Protein AF-J3NYT7-F1 (afdb_monomer)

Secondary structure (DSSP, 8-state):
---------------------B--EEEEEEE-TTT--EEEEEEE--STT------EE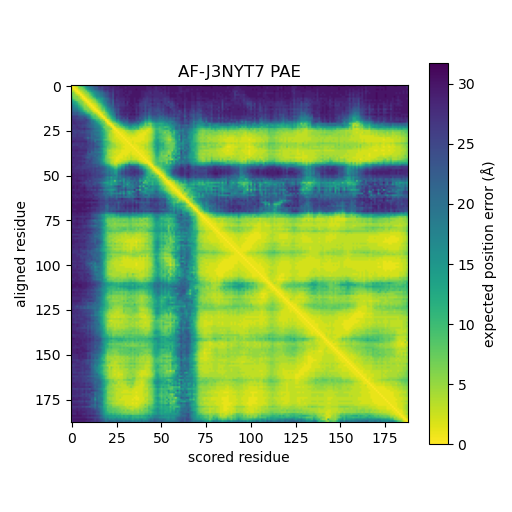E---S----B-----SSPPPPP-SS-EEEEEEEEE-SS-EEEEEEEES-SEE--TTS--EE--TT-TT-EEEEEEE--SSPPBSTT-GGG-B-PPP-S-EEEEEEE-TT---TTHHHHTTS--B-------

pLDDT: mean 72.19, std 20.46, range [24.88, 96.5]

Structure (mmCIF, N/CA/C/O backbone):
data_AF-J3NYT7-F1
#
_entry.id   AF-J3NYT7-F1
#
loop_
_atom_site.group_PDB
_atom_site.id
_atom_site.type_symbol
_atom_site.label_atom_id
_atom_site.label_alt_id
_atom_site.label_comp_id
_atom_site.label_asym_id
_atom_site.label_entity_id
_atom_site.label_seq_id
_atom_site.pdbx_PDB_ins_code
_atom_site.Cartn_x
_atom_site.Cartn_y
_atom_site.Cartn_z
_atom_site.occupancy
_atom_site.B_iso_or_equiv
_atom_site.auth_seq_id
_atom_site.auth_comp_id
_atom_site.auth_asym_id
_atom_site.auth_atom_id
_atom_site.pdbx_PDB_model_num
ATOM 1 N N . MET A 1 1 ? 23.773 -42.041 -51.633 1.00 38.91 1 MET A N 1
ATOM 2 C CA . MET A 1 1 ? 24.324 -40.731 -51.206 1.00 38.91 1 MET A CA 1
ATOM 3 C C . MET A 1 1 ? 23.335 -40.065 -50.259 1.00 38.91 1 MET A C 1
ATOM 5 O O . MET A 1 1 ? 22.160 -40.391 -50.322 1.00 38.91 1 MET A O 1
ATOM 9 N N . ASN A 1 2 ? 23.808 -39.169 -49.396 1.00 39.03 2 ASN A N 1
ATOM 10 C CA . ASN A 1 2 ? 23.013 -38.322 -48.496 1.00 39.03 2 ASN A CA 1
ATOM 11 C C . ASN A 1 2 ? 23.528 -36.882 -48.714 1.00 39.03 2 ASN A C 1
ATOM 13 O O . ASN A 1 2 ? 24.740 -36.737 -48.904 1.00 39.03 2 ASN A O 1
ATOM 17 N N . PRO A 1 3 ? 22.670 -35.847 -48.743 1.00 41.75 3 PRO A N 1
ATOM 18 C CA . PRO A 1 3 ? 22.632 -35.002 -47.549 1.00 41.75 3 PRO A CA 1
ATOM 19 C C . PRO A 1 3 ? 21.243 -34.432 -47.196 1.00 41.75 3 PRO A C 1
ATOM 21 O O . PRO A 1 3 ? 20.666 -33.642 -47.932 1.00 41.75 3 PRO A O 1
ATOM 24 N N . LYS A 1 4 ? 20.794 -34.764 -45.982 1.00 38.97 4 LYS A N 1
ATOM 25 C CA . LYS A 1 4 ? 20.289 -33.854 -44.937 1.00 38.97 4 LYS A CA 1
ATOM 26 C C . LYS A 1 4 ? 19.556 -32.580 -45.411 1.00 38.97 4 LYS A C 1
ATOM 28 O O . LYS A 1 4 ? 20.205 -31.584 -45.722 1.00 38.97 4 LYS A O 1
ATOM 33 N N . THR A 1 5 ? 18.243 -32.530 -45.185 1.00 40.41 5 THR A N 1
ATOM 34 C CA . THR A 1 5 ? 17.521 -31.260 -44.978 1.00 40.41 5 THR A CA 1
ATOM 35 C C . THR A 1 5 ? 16.829 -31.297 -43.616 1.00 40.41 5 THR A C 1
ATOM 37 O O . THR A 1 5 ? 16.166 -32.273 -43.283 1.00 40.41 5 THR A O 1
ATOM 40 N N . LEU A 1 6 ? 17.061 -30.254 -42.816 1.00 36.19 6 LEU A N 1
ATOM 41 C CA . LEU A 1 6 ? 16.732 -30.126 -41.391 1.00 36.19 6 LEU A CA 1
ATOM 42 C C . LEU A 1 6 ? 15.367 -30.697 -40.963 1.00 36.19 6 LEU A C 1
ATOM 44 O O . LEU A 1 6 ? 14.315 -30.193 -41.354 1.00 36.19 6 LEU A O 1
ATOM 48 N N . LEU A 1 7 ? 15.409 -31.618 -39.996 1.00 33.69 7 LEU A N 1
ATOM 49 C CA . LEU A 1 7 ? 14.332 -31.760 -39.021 1.00 33.69 7 LEU A CA 1
ATOM 50 C C . LEU A 1 7 ? 14.286 -30.458 -38.200 1.00 33.69 7 LEU A C 1
ATOM 52 O O . LEU A 1 7 ? 15.258 -30.131 -37.517 1.00 33.69 7 LEU A O 1
ATOM 56 N N . LYS A 1 8 ? 13.192 -29.690 -38.278 1.00 33.38 8 LYS A N 1
ATOM 57 C CA . LYS A 1 8 ? 12.995 -28.499 -37.434 1.00 33.38 8 LYS A CA 1
ATOM 58 C C . LYS A 1 8 ? 12.606 -28.917 -36.014 1.00 33.38 8 LYS A C 1
ATOM 60 O O . LYS A 1 8 ? 11.453 -28.787 -35.613 1.00 33.38 8 LYS A O 1
ATOM 65 N N . THR A 1 9 ? 13.576 -29.414 -35.252 1.00 29.47 9 THR A N 1
ATOM 66 C CA . THR A 1 9 ? 13.425 -29.594 -33.807 1.00 29.47 9 THR A CA 1
ATOM 67 C C . THR A 1 9 ? 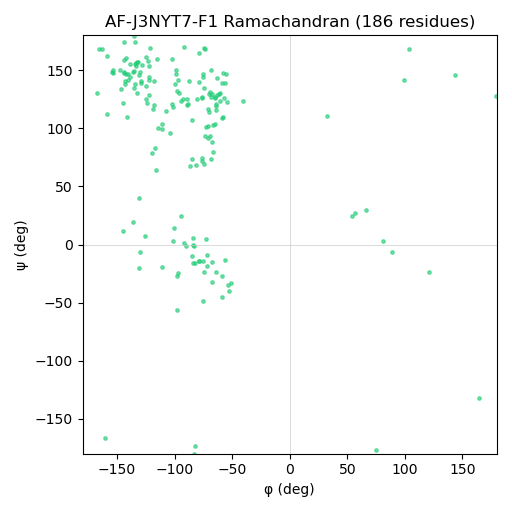13.261 -28.221 -33.162 1.00 29.47 9 THR A C 1
ATOM 69 O O . THR A 1 9 ? 14.236 -27.488 -33.004 1.00 29.47 9 THR A O 1
ATOM 72 N N . VAL A 1 10 ? 12.031 -27.865 -32.786 1.00 31.83 10 VAL A N 1
ATOM 73 C CA . VAL A 1 10 ? 11.787 -26.749 -31.865 1.00 31.83 10 VAL A CA 1
ATOM 74 C C . VAL A 1 10 ? 12.254 -27.213 -30.490 1.00 31.83 10 VAL A C 1
ATOM 76 O O . VAL A 1 10 ? 11.525 -27.875 -29.756 1.00 31.83 10 VAL A O 1
ATOM 79 N N . GLY A 1 11 ? 13.520 -26.936 -30.183 1.00 26.23 11 GLY A N 1
ATOM 80 C CA . GLY A 1 11 ? 14.096 -27.204 -28.875 1.00 26.23 11 GLY A CA 1
ATOM 81 C C . GLY A 1 11 ? 13.490 -26.258 -27.849 1.00 26.23 11 GLY A C 1
ATOM 82 O O . GLY A 1 11 ? 13.982 -25.145 -27.683 1.00 26.23 11 GLY A O 1
ATOM 83 N N . VAL A 1 12 ? 12.427 -26.695 -27.172 1.00 29.27 12 VAL A N 1
ATOM 84 C CA . VAL A 1 12 ? 11.908 -25.990 -25.998 1.00 29.27 12 VAL A CA 1
ATOM 85 C C . VAL A 1 12 ? 12.962 -26.095 -24.901 1.00 29.27 12 VAL A C 1
ATOM 87 O O . VAL A 1 12 ? 13.130 -27.141 -24.274 1.00 29.27 12 VAL A O 1
ATOM 90 N N . LEU A 1 13 ? 13.692 -25.001 -24.692 1.00 24.88 13 LEU A N 1
ATOM 91 C CA . LEU A 1 13 ? 14.538 -24.809 -23.523 1.00 24.88 13 LEU A CA 1
ATOM 92 C C . LEU A 1 13 ? 13.634 -24.684 -22.294 1.00 24.88 13 LEU A C 1
ATOM 94 O O . LEU A 1 13 ? 13.249 -23.588 -21.894 1.00 24.88 13 LEU A O 1
ATOM 98 N N . LEU A 1 14 ? 13.308 -25.830 -21.694 1.00 31.02 14 LEU A N 1
ATOM 99 C CA . LEU A 1 14 ? 12.820 -25.899 -20.322 1.00 31.02 14 LEU A CA 1
ATOM 100 C C . LEU A 1 14 ? 13.962 -25.476 -19.391 1.00 31.02 14 LEU A C 1
ATOM 102 O O . LEU A 1 14 ? 14.661 -26.306 -18.811 1.00 31.02 14 LEU A O 1
ATOM 106 N N . PHE A 1 15 ? 14.164 -24.163 -19.274 1.00 33.53 15 PHE A N 1
ATOM 107 C CA . PHE A 1 15 ? 14.915 -23.589 -18.170 1.00 33.53 15 PHE A CA 1
ATOM 108 C C . PHE A 1 15 ? 14.216 -24.008 -16.879 1.00 33.53 15 PHE A C 1
ATOM 110 O O . PHE A 1 15 ? 13.110 -23.547 -16.590 1.00 33.53 15 PHE A O 1
ATOM 117 N N . GLY A 1 16 ? 14.869 -24.894 -16.125 1.00 34.25 16 GLY A N 1
ATOM 118 C CA . GLY A 1 16 ? 14.455 -25.297 -14.787 1.00 34.25 16 GLY A CA 1
ATOM 119 C C . GLY A 1 16 ? 14.613 -24.137 -13.813 1.00 34.25 16 GLY A C 1
ATOM 120 O O . GLY A 1 16 ? 15.544 -24.122 -13.012 1.00 34.25 16 GLY A O 1
ATOM 121 N N . HIS A 1 17 ? 13.720 -23.156 -13.912 1.00 32.50 17 HIS A N 1
ATOM 122 C CA . HIS A 1 17 ? 13.571 -22.114 -12.914 1.00 32.50 17 HIS A CA 1
ATOM 123 C C . HIS A 1 17 ? 13.177 -22.779 -11.596 1.00 32.50 17 HIS A C 1
ATOM 125 O O . HIS A 1 17 ? 12.238 -23.577 -11.544 1.00 32.50 17 HIS A O 1
ATOM 131 N N . ALA A 1 18 ? 13.893 -22.447 -10.523 1.00 34.62 18 ALA A N 1
ATOM 132 C CA . ALA A 1 18 ? 13.364 -22.675 -9.191 1.00 34.62 18 ALA A CA 1
ATOM 133 C C . ALA A 1 18 ? 12.074 -21.852 -9.066 1.00 34.62 18 ALA A C 1
ATOM 135 O O . ALA A 1 18 ? 12.073 -20.667 -9.401 1.00 34.62 18 ALA A O 1
ATOM 136 N N . TRP A 1 19 ? 10.988 -22.480 -8.612 1.00 36.12 19 TRP A N 1
ATOM 137 C CA . TRP A 1 19 ? 9.681 -21.836 -8.472 1.00 36.12 19 TRP A CA 1
ATOM 138 C C . TRP A 1 19 ? 9.658 -20.889 -7.261 1.00 36.12 19 TRP A C 1
ATOM 140 O O . TRP A 1 19 ? 8.961 -21.130 -6.277 1.00 36.12 19 TRP A O 1
ATOM 150 N N . ALA A 1 20 ? 10.395 -19.779 -7.356 1.00 44.19 20 ALA A N 1
ATOM 151 C CA . ALA A 1 20 ? 9.893 -18.525 -6.813 1.00 44.19 20 ALA A CA 1
ATOM 152 C C . ALA A 1 20 ? 8.519 -18.301 -7.462 1.00 44.19 20 ALA A C 1
ATOM 154 O O . ALA A 1 20 ? 8.386 -18.391 -8.686 1.00 44.19 20 ALA A O 1
ATOM 155 N N . GLN A 1 21 ? 7.483 -18.157 -6.638 1.00 53.06 21 GLN A N 1
ATOM 156 C CA . GLN A 1 21 ? 6.094 -18.296 -7.074 1.00 53.06 21 GLN A CA 1
ATOM 157 C C . GLN A 1 21 ? 5.596 -17.005 -7.725 1.00 53.06 21 GLN A C 1
ATOM 159 O O . GLN A 1 21 ? 4.754 -16.309 -7.166 1.00 53.06 21 GLN A O 1
ATOM 164 N N . TYR A 1 22 ? 6.150 -16.683 -8.893 1.00 56.16 22 TYR A N 1
ATOM 165 C CA . TYR A 1 22 ? 5.704 -15.580 -9.731 1.00 56.16 22 TYR A CA 1
ATOM 166 C C . TYR A 1 22 ? 4.367 -15.938 -10.381 1.00 56.16 22 TYR A C 1
ATOM 168 O O . TYR A 1 22 ? 4.329 -16.692 -11.354 1.00 56.16 22 TYR A O 1
ATOM 176 N N . ILE A 1 23 ? 3.273 -15.412 -9.829 1.00 65.62 23 ILE A N 1
ATOM 177 C CA . ILE A 1 23 ? 1.962 -15.465 -10.479 1.00 65.62 23 ILE A CA 1
ATOM 178 C C . ILE A 1 23 ? 1.809 -14.250 -11.398 1.00 65.62 23 ILE A C 1
ATOM 180 O O . ILE A 1 23 ? 2.211 -13.137 -11.055 1.00 65.62 23 ILE A O 1
ATOM 184 N N . GLU A 1 24 ? 1.208 -14.454 -12.567 1.00 68.94 24 GLU A N 1
ATOM 185 C CA . GLU A 1 24 ? 0.722 -13.346 -13.384 1.00 68.94 24 GLU A CA 1
ATOM 186 C C . GLU A 1 24 ? -0.486 -12.725 -12.664 1.00 68.94 24 GLU A C 1
ATOM 188 O O . GLU A 1 24 ? -1.512 -13.378 -12.466 1.00 68.94 24 GLU A O 1
ATOM 193 N N . MET A 1 25 ? -0.343 -11.480 -12.206 1.00 76.44 25 MET A N 1
ATOM 194 C CA . MET A 1 25 ? -1.452 -10.694 -11.664 1.00 76.44 25 MET A CA 1
ATOM 195 C C . MET A 1 25 ? -1.999 -9.785 -12.758 1.00 76.44 25 MET A C 1
ATOM 197 O O . MET A 1 25 ? -1.238 -9.219 -13.538 1.00 76.44 25 MET A O 1
ATOM 201 N N . VAL A 1 26 ? -3.318 -9.625 -12.798 1.00 81.31 26 VAL A N 1
ATOM 202 C CA . VAL A 1 26 ? -4.002 -8.744 -13.744 1.00 81.31 26 VAL A CA 1
ATOM 203 C C . VAL A 1 26 ? -3.719 -7.291 -13.343 1.00 81.31 26 VAL A C 1
ATOM 205 O O . VAL A 1 26 ? -4.134 -6.896 -12.248 1.00 81.31 26 VAL A O 1
ATOM 208 N N . PRO A 1 27 ? -3.032 -6.489 -14.180 1.00 83.75 27 PRO A N 1
ATOM 209 C CA . PRO A 1 27 ? -2.849 -5.070 -13.920 1.00 83.75 27 PRO A CA 1
ATOM 210 C C . PRO A 1 27 ? -4.144 -4.305 -14.219 1.00 83.75 27 PRO A C 1
ATOM 212 O O . PRO A 1 27 ? -4.889 -4.635 -15.145 1.00 83.75 27 PRO A O 1
ATOM 215 N N . GLY A 1 28 ? -4.397 -3.247 -13.459 1.00 86.69 28 GLY A N 1
ATOM 216 C CA . GLY A 1 28 ? -5.570 -2.401 -13.620 1.00 86.69 28 GLY A CA 1
ATOM 217 C C . GLY A 1 28 ? -5.399 -1.030 -12.979 1.00 86.69 28 GLY A C 1
ATOM 218 O O . GLY A 1 28 ? -4.296 -0.610 -12.624 1.00 86.69 28 GLY A O 1
ATOM 219 N N . THR A 1 29 ? -6.517 -0.323 -12.836 1.00 87.81 29 THR A N 1
ATOM 220 C CA . THR A 1 29 ? -6.596 0.916 -12.062 1.00 87.81 29 THR A CA 1
ATOM 221 C C . THR A 1 29 ? -7.827 0.917 -11.166 1.00 87.81 29 THR A C 1
ATOM 223 O O . THR A 1 29 ? -8.821 0.239 -11.434 1.00 87.81 29 THR A O 1
ATOM 226 N N . TYR A 1 30 ? -7.761 1.695 -10.090 1.00 86.69 30 TYR A N 1
ATOM 227 C CA . TYR A 1 30 ? -8.862 1.910 -9.158 1.00 86.69 30 TYR A CA 1
ATOM 228 C C . TYR A 1 30 ? -8.897 3.375 -8.720 1.00 86.69 30 TYR A C 1
ATOM 230 O O . TYR A 1 30 ? -7.846 3.967 -8.490 1.00 86.69 30 TYR A O 1
ATOM 238 N N . THR A 1 31 ? -10.091 3.946 -8.566 1.00 91.50 31 THR A N 1
ATOM 239 C CA . THR A 1 31 ? -10.278 5.265 -7.946 1.00 91.50 31 THR A CA 1
ATOM 240 C C . THR A 1 31 ? -11.137 5.089 -6.701 1.00 91.50 31 THR A C 1
ATOM 242 O O . THR A 1 31 ? -12.306 4.706 -6.816 1.00 91.50 31 THR A O 1
ATOM 245 N N . ASP A 1 32 ? -10.591 5.394 -5.523 1.00 88.75 32 ASP A N 1
ATOM 246 C CA . ASP A 1 32 ? -11.364 5.402 -4.276 1.00 88.75 32 ASP A CA 1
ATOM 247 C C . ASP A 1 32 ? -12.440 6.499 -4.359 1.00 88.75 32 ASP A C 1
ATOM 249 O O . ASP A 1 32 ? -12.145 7.679 -4.573 1.00 88.75 32 ASP A O 1
ATOM 253 N N . GLN A 1 33 ? -13.707 6.097 -4.230 1.00 89.12 33 GLN A N 1
ATOM 254 C CA . GLN A 1 33 ? -14.859 6.960 -4.523 1.00 89.12 33 GLN A CA 1
ATOM 255 C C . GLN A 1 33 ? -15.141 8.020 -3.443 1.00 89.12 33 GLN A C 1
ATOM 257 O O . GLN A 1 33 ? -15.905 8.949 -3.694 1.00 89.12 33 GLN A O 1
ATOM 262 N N . GLU A 1 34 ? -14.548 7.903 -2.251 1.00 88.00 34 GLU A N 1
ATOM 263 C CA . GLU A 1 34 ? -14.741 8.850 -1.142 1.00 88.00 34 GLU A CA 1
ATOM 264 C C . GLU A 1 34 ? -13.607 9.885 -1.051 1.00 88.00 34 GLU A C 1
ATOM 266 O O . GLU A 1 34 ? -13.818 10.996 -0.564 1.00 88.00 34 GLU A O 1
ATOM 271 N N . THR A 1 35 ? -12.409 9.537 -1.524 1.00 89.19 35 THR A N 1
ATOM 272 C CA . THR A 1 35 ? -11.188 10.357 -1.435 1.00 89.19 35 THR A CA 1
ATOM 273 C C . THR A 1 35 ? -10.709 10.896 -2.784 1.00 89.19 35 THR A C 1
ATOM 275 O O . THR A 1 35 ? -9.953 11.868 -2.811 1.00 89.19 35 THR A O 1
ATOM 278 N N . GLY A 1 36 ? -11.133 10.300 -3.905 1.00 89.62 36 GLY A N 1
ATOM 279 C CA . GLY A 1 36 ? -10.695 10.694 -5.248 1.00 89.62 36 GLY A CA 1
ATOM 280 C C . GLY A 1 36 ? -9.210 10.421 -5.514 1.00 89.62 36 GLY A C 1
ATOM 281 O O . GLY A 1 36 ? -8.569 11.178 -6.254 1.00 89.62 36 GLY A O 1
ATOM 282 N N . ILE A 1 37 ? -8.657 9.389 -4.868 1.00 90.19 37 ILE A N 1
ATOM 283 C CA . ILE A 1 37 ? -7.288 8.908 -5.084 1.00 90.19 37 ILE A CA 1
ATOM 284 C C . ILE A 1 37 ? -7.306 7.858 -6.193 1.00 90.19 37 ILE A C 1
ATOM 286 O O . ILE A 1 37 ? -8.039 6.875 -6.097 1.00 90.19 37 ILE A O 1
ATOM 290 N N . ASP A 1 38 ? -6.490 8.075 -7.225 1.00 89.50 38 ASP A N 1
ATOM 291 C CA . ASP A 1 38 ? -6.319 7.161 -8.354 1.00 89.50 38 ASP A CA 1
ATOM 292 C C . ASP A 1 38 ? -5.087 6.263 -8.113 1.00 89.50 38 ASP A C 1
ATOM 294 O O . ASP A 1 38 ? -4.002 6.759 -7.800 1.00 89.50 38 ASP A O 1
ATOM 298 N N . PHE A 1 39 ? -5.247 4.950 -8.278 1.00 87.31 39 PHE A N 1
ATOM 299 C CA . PHE A 1 39 ? -4.226 3.919 -8.073 1.00 87.31 39 PHE A CA 1
ATOM 300 C C . PHE A 1 39 ? -4.009 3.099 -9.349 1.00 87.31 39 PHE A C 1
ATOM 302 O O . PHE A 1 39 ? -4.973 2.758 -10.039 1.00 87.31 39 PHE A O 1
ATOM 309 N N . VAL A 1 40 ? -2.763 2.687 -9.602 1.00 86.38 40 VAL A N 1
ATOM 310 C CA . VAL A 1 40 ? -2.489 1.449 -10.354 1.00 86.38 40 VAL A CA 1
ATOM 311 C C . VAL A 1 40 ? -2.679 0.277 -9.399 1.00 86.38 40 VAL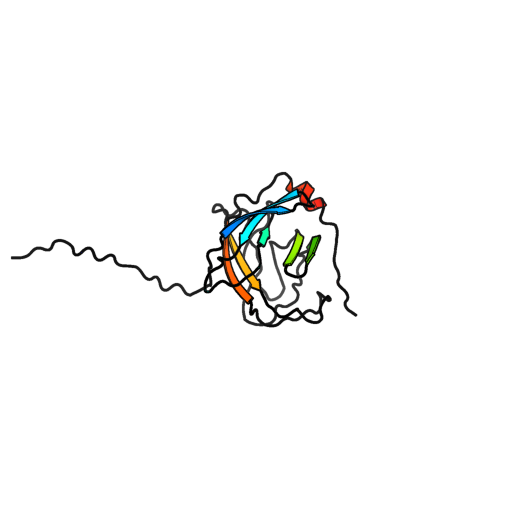 A C 1
ATOM 313 O O . VAL A 1 40 ? -2.304 0.371 -8.226 1.00 86.38 40 VAL A O 1
ATOM 316 N N . THR A 1 41 ? -3.281 -0.802 -9.889 1.00 85.75 41 THR A N 1
ATOM 317 C CA . THR A 1 41 ? -3.634 -1.969 -9.083 1.00 85.75 41 THR A CA 1
ATOM 318 C C . THR A 1 41 ? -3.222 -3.287 -9.722 1.00 85.75 41 THR A C 1
ATOM 320 O O . THR A 1 41 ? -3.082 -3.387 -10.941 1.00 85.75 41 THR A O 1
ATOM 323 N N . TRP A 1 42 ? -3.073 -4.315 -8.884 1.00 84.25 42 TRP A N 1
ATOM 324 C CA . TRP A 1 42 ? -2.841 -5.697 -9.300 1.00 84.25 42 TRP A CA 1
ATOM 325 C C . TRP A 1 42 ? -3.784 -6.635 -8.539 1.00 84.25 42 TRP A C 1
ATOM 327 O O . TRP A 1 42 ? -3.864 -6.582 -7.306 1.00 84.25 42 TRP A O 1
ATOM 337 N N . SER A 1 43 ? -4.477 -7.508 -9.272 1.00 78.56 43 SER A N 1
ATOM 338 C CA . SER A 1 43 ? -5.402 -8.523 -8.738 1.00 78.56 43 SER A CA 1
ATOM 339 C C . SER A 1 43 ? -4.962 -9.928 -9.180 1.00 78.56 43 SER A C 1
ATOM 341 O O . SER A 1 43 ? -4.506 -10.083 -10.315 1.00 78.56 43 SER A O 1
ATOM 343 N N . PRO A 1 44 ? -5.069 -10.976 -8.343 1.00 69.00 44 PRO A N 1
ATOM 344 C CA . PRO A 1 44 ? -4.694 -12.331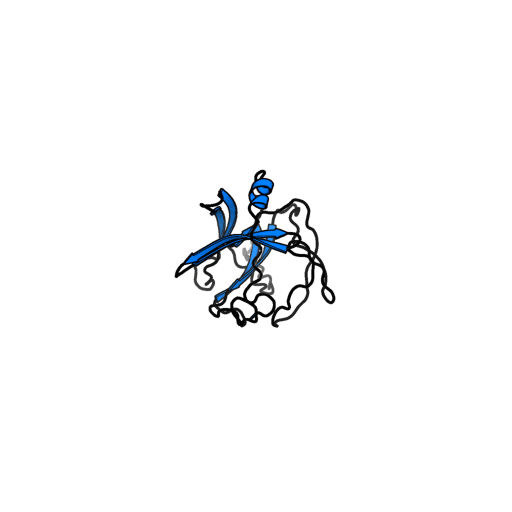 -8.746 1.00 69.00 44 PRO A CA 1
ATOM 345 C C . PRO A 1 44 ? -5.660 -12.882 -9.808 1.00 69.00 44 PRO A C 1
ATOM 347 O O . PRO A 1 44 ? -6.845 -12.542 -9.827 1.00 69.00 44 PRO A O 1
ATOM 350 N N . LEU A 1 45 ? -5.164 -13.757 -10.688 1.00 63.88 45 LEU A N 1
ATOM 351 C CA . LEU A 1 45 ? -5.998 -14.453 -11.672 1.00 63.88 45 LEU A CA 1
ATOM 352 C C . LEU A 1 45 ? -7.013 -15.375 -10.979 1.00 63.88 45 LEU A C 1
ATOM 354 O O . LEU A 1 45 ? -6.638 -16.348 -10.327 1.00 63.88 45 LEU A O 1
ATOM 358 N N . THR A 1 46 ? -8.305 -15.118 -11.190 1.00 53.41 46 THR A N 1
ATOM 359 C CA . THR A 1 46 ? -9.417 -15.925 -10.667 1.00 53.41 46 THR A CA 1
ATOM 360 C C . THR A 1 46 ? -9.602 -17.227 -11.462 1.00 53.41 46 THR A C 1
ATOM 362 O O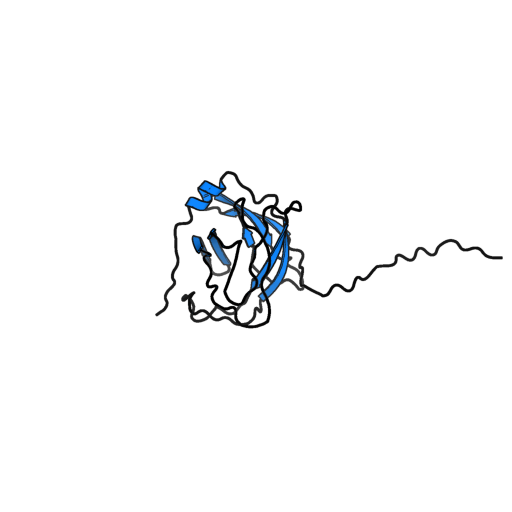 . THR A 1 46 ? -10.556 -17.401 -12.219 1.00 53.41 46 THR A O 1
ATOM 365 N N . GLY A 1 47 ? -8.666 -18.163 -11.281 1.00 45.78 47 GLY A N 1
ATOM 366 C CA . GLY A 1 47 ? -8.647 -19.487 -11.913 1.00 45.78 47 GLY A CA 1
ATOM 367 C C . GLY A 1 47 ? -8.092 -20.586 -10.997 1.00 45.78 47 GLY A C 1
ATOM 368 O O . GLY A 1 47 ? -7.626 -20.317 -9.888 1.00 45.78 47 GLY A O 1
ATOM 369 N N . GLU A 1 48 ? -8.153 -21.844 -11.448 1.00 38.66 48 GLU A N 1
ATOM 370 C CA . GLU A 1 48 ? -7.707 -23.006 -10.663 1.00 38.66 48 GLU A CA 1
ATOM 371 C C . GLU A 1 48 ? -6.222 -22.895 -10.271 1.00 38.66 48 GLU A C 1
ATOM 373 O O . GLU A 1 48 ? -5.328 -23.022 -11.105 1.00 38.66 48 GLU A O 1
ATOM 378 N N . GLY A 1 49 ? -5.973 -22.663 -8.978 1.00 42.41 49 GLY A N 1
ATOM 379 C CA . GLY A 1 49 ? -4.642 -22.491 -8.384 1.00 42.41 49 GLY A CA 1
ATOM 380 C C . GLY A 1 49 ? -4.426 -21.141 -7.689 1.00 42.41 49 GLY A C 1
ATOM 381 O O . GLY A 1 49 ? -3.605 -21.067 -6.780 1.00 42.41 49 GLY A O 1
ATOM 382 N N . GLY A 1 50 ? -5.185 -20.100 -8.053 1.00 41.88 50 GLY A N 1
ATOM 383 C CA . GLY A 1 50 ? -5.014 -18.725 -7.563 1.00 41.88 50 GLY A CA 1
ATOM 384 C C . GLY A 1 50 ? -6.202 -18.201 -6.754 1.00 41.88 50 GLY A C 1
ATOM 385 O O . GLY A 1 50 ? -6.863 -17.256 -7.173 1.00 41.88 50 GLY A O 1
ATOM 386 N N . VAL A 1 51 ? -6.498 -18.796 -5.593 1.00 46.31 51 VAL A N 1
ATOM 387 C CA . VAL A 1 51 ? -7.505 -18.220 -4.680 1.00 46.31 51 VAL A CA 1
ATOM 388 C C . VAL A 1 51 ? -6.888 -17.027 -3.946 1.00 46.31 51 VAL A C 1
ATOM 390 O O . VAL A 1 51 ? -5.815 -17.148 -3.361 1.00 46.31 51 VAL A O 1
ATOM 393 N N . GLY A 1 52 ? -7.557 -15.876 -4.000 1.00 49.66 52 GLY A N 1
ATOM 394 C CA . GLY A 1 52 ? -7.186 -14.661 -3.277 1.00 49.66 52 GLY A CA 1
ATOM 395 C C . GLY A 1 52 ? -8.173 -13.537 -3.590 1.00 49.66 52 GLY A C 1
ATOM 396 O O . GLY A 1 52 ? -8.433 -13.258 -4.756 1.00 49.66 52 GLY A O 1
ATOM 397 N N . GLY A 1 53 ? -8.743 -12.907 -2.562 1.00 54.75 53 GLY A N 1
ATOM 398 C CA . GLY A 1 53 ? -9.793 -11.885 -2.708 1.00 54.75 53 GLY A CA 1
ATOM 399 C C . GLY A 1 53 ? -9.279 -10.445 -2.789 1.00 54.75 53 GLY A C 1
ATOM 400 O O . GLY A 1 53 ? -10.075 -9.512 -2.835 1.00 54.75 53 GLY A O 1
ATOM 401 N N . TYR A 1 54 ? -7.961 -10.248 -2.756 1.00 52.72 54 TYR A N 1
ATOM 402 C CA . TYR A 1 54 ? -7.343 -8.940 -2.560 1.00 52.72 54 TYR A CA 1
ATOM 403 C C . TYR A 1 54 ? -6.875 -8.272 -3.859 1.00 52.72 54 TYR A C 1
ATOM 405 O O . TYR A 1 54 ? -6.400 -8.925 -4.785 1.00 52.72 54 TYR A O 1
ATOM 413 N N . THR A 1 55 ? -6.959 -6.942 -3.889 1.00 52.09 55 THR A N 1
ATOM 414 C CA . THR A 1 55 ? -6.359 -6.083 -4.916 1.00 52.09 55 THR A CA 1
ATOM 415 C C . THR A 1 55 ? -5.452 -5.084 -4.213 1.00 52.09 55 THR A C 1
ATOM 417 O O . THR A 1 55 ? -5.916 -4.343 -3.347 1.00 52.09 55 THR A O 1
ATOM 420 N N . PHE A 1 56 ? -4.165 -5.072 -4.562 1.00 54.97 56 PHE A N 1
ATOM 421 C CA . PHE A 1 56 ? -3.200 -4.124 -4.001 1.00 54.97 56 PHE A CA 1
ATOM 422 C C . PHE A 1 56 ? -2.975 -2.962 -4.966 1.00 54.97 56 PHE A C 1
ATOM 424 O O . PHE A 1 56 ? -3.060 -3.145 -6.179 1.00 54.97 56 PHE A O 1
ATOM 431 N N . GLY A 1 57 ? -2.659 -1.785 -4.433 1.00 39.78 57 GLY A N 1
ATOM 432 C CA . GLY A 1 57 ? -2.291 -0.600 -5.201 1.00 39.78 57 GLY A CA 1
ATOM 433 C C . GLY A 1 57 ? -1.417 0.328 -4.364 1.00 39.78 57 GLY A C 1
ATOM 434 O O . GLY A 1 57 ? -1.546 0.367 -3.140 1.00 39.78 57 GLY A O 1
ATOM 435 N N . ILE A 1 58 ? -0.506 1.056 -5.011 1.00 43.09 58 ILE A N 1
ATOM 436 C CA . ILE A 1 58 ? 0.452 1.946 -4.338 1.00 43.09 58 ILE A CA 1
ATOM 437 C C . ILE A 1 58 ? 0.591 3.255 -5.125 1.00 43.09 58 ILE A C 1
ATOM 439 O O . ILE A 1 58 ? 0.587 3.242 -6.352 1.00 43.09 58 ILE A O 1
ATOM 443 N N . ALA A 1 59 ? 0.765 4.373 -4.418 1.00 33.53 59 ALA A N 1
ATOM 444 C CA . ALA A 1 59 ? 1.191 5.661 -4.967 1.00 33.53 59 ALA A CA 1
ATOM 445 C C . ALA A 1 59 ? 2.434 6.138 -4.195 1.00 33.53 59 ALA A C 1
ATOM 447 O O . ALA A 1 59 ? 2.481 5.993 -2.971 1.00 33.53 59 ALA A O 1
ATOM 448 N N . LEU A 1 60 ? 3.454 6.645 -4.897 1.00 33.88 60 LEU A N 1
ATOM 449 C CA . LEU A 1 60 ? 4.833 6.677 -4.387 1.00 33.88 60 LEU A CA 1
ATOM 450 C C . LEU A 1 60 ? 5.567 8.016 -4.618 1.00 33.88 60 LEU A C 1
ATOM 452 O O . LEU A 1 60 ? 5.294 8.693 -5.612 1.00 33.88 60 LEU A O 1
ATOM 456 N N . PRO A 1 61 ? 6.509 8.396 -3.725 1.00 36.78 61 PRO A N 1
ATOM 457 C CA . PRO A 1 61 ? 7.411 9.534 -3.908 1.00 36.78 61 PRO A CA 1
ATOM 458 C C . PRO A 1 61 ? 8.652 9.181 -4.762 1.00 36.78 61 PRO A C 1
ATOM 460 O O . PRO A 1 61 ? 8.818 8.057 -5.240 1.00 36.78 61 PRO A O 1
ATOM 463 N N . GLU A 1 62 ? 9.521 10.170 -4.971 1.00 36.59 62 GLU A N 1
ATOM 464 C CA . GLU A 1 62 ? 10.569 10.196 -6.007 1.00 36.59 62 GLU A CA 1
ATOM 465 C C . GLU A 1 62 ? 11.894 9.489 -5.609 1.00 36.59 62 GLU A C 1
ATOM 467 O O . GLU A 1 62 ? 12.766 9.304 -6.455 1.00 36.59 62 GLU A O 1
ATOM 472 N N . ASP A 1 63 ? 12.073 9.098 -4.337 1.00 44.72 63 ASP A N 1
ATOM 473 C CA . ASP A 1 63 ? 13.391 9.136 -3.674 1.00 44.72 63 ASP A CA 1
ATOM 474 C C . ASP A 1 63 ? 13.831 7.915 -2.807 1.00 44.72 63 ASP A C 1
ATOM 476 O O . ASP A 1 63 ? 14.761 8.048 -2.012 1.00 44.72 63 ASP A O 1
ATOM 480 N N . ALA A 1 64 ? 13.257 6.708 -2.954 1.00 37.09 64 ALA A N 1
ATOM 481 C CA . ALA A 1 64 ? 13.463 5.584 -2.002 1.00 37.09 64 ALA A CA 1
ATOM 482 C C . ALA A 1 64 ? 14.207 4.327 -2.559 1.00 37.09 64 ALA A C 1
ATOM 484 O O . ALA A 1 64 ? 13.579 3.510 -3.218 1.00 37.09 64 ALA A O 1
ATOM 485 N N . LEU A 1 65 ? 15.524 4.139 -2.306 1.00 40.22 65 LEU A N 1
ATOM 486 C CA . LEU A 1 65 ? 16.428 3.123 -2.942 1.00 40.22 65 LEU A CA 1
ATOM 487 C C . LEU A 1 65 ? 17.445 2.529 -1.889 1.00 40.22 65 LEU A C 1
ATOM 489 O O . LEU A 1 65 ? 17.871 3.341 -1.074 1.00 40.22 65 LEU A O 1
ATOM 493 N N . LYS A 1 66 ? 17.999 1.280 -1.782 1.00 38.00 66 LYS A N 1
ATOM 494 C CA . LYS A 1 66 ? 18.136 -0.011 -2.559 1.00 38.00 66 LYS A CA 1
ATOM 495 C C . LYS A 1 66 ? 18.333 -1.239 -1.598 1.00 38.00 66 LYS A C 1
ATOM 497 O O . LYS A 1 66 ? 19.076 -1.019 -0.654 1.00 38.00 66 LYS A O 1
ATOM 502 N N . THR A 1 67 ? 17.848 -2.478 -1.903 1.00 44.50 67 THR A N 1
ATOM 503 C CA . THR A 1 67 ? 18.190 -3.880 -1.386 1.00 44.50 67 THR A CA 1
ATOM 504 C C . THR A 1 67 ? 17.281 -4.659 -0.376 1.00 44.50 67 THR A C 1
ATOM 506 O O . THR A 1 67 ? 16.319 -4.114 0.134 1.00 44.50 67 THR A O 1
ATOM 509 N N . ASP A 1 68 ? 17.505 -5.966 -0.133 1.00 44.91 68 ASP A N 1
ATOM 510 C CA . ASP A 1 68 ? 16.516 -6.904 0.469 1.00 44.91 68 ASP A CA 1
ATOM 511 C C . ASP A 1 68 ? 16.977 -7.660 1.739 1.00 44.91 68 ASP A C 1
ATOM 513 O O . ASP A 1 68 ? 18.172 -7.798 1.997 1.00 44.91 68 ASP A O 1
ATOM 517 N N . SER A 1 69 ? 16.011 -8.189 2.509 1.00 36.81 69 SER A N 1
ATOM 518 C CA . SER A 1 69 ? 16.204 -8.879 3.805 1.00 36.81 69 SER A CA 1
ATOM 519 C C . SER A 1 69 ? 16.371 -10.415 3.703 1.00 36.81 69 SER A C 1
ATOM 521 O O . SER A 1 69 ? 16.140 -11.020 2.658 1.00 36.81 69 SER A O 1
ATOM 523 N N . LYS A 1 70 ? 16.761 -11.054 4.819 1.00 41.19 70 LYS A N 1
ATOM 524 C CA . LYS A 1 70 ? 16.996 -12.502 5.002 1.00 41.19 70 LYS A CA 1
ATOM 525 C C . LYS A 1 70 ? 16.295 -13.023 6.264 1.00 41.19 70 LYS A C 1
ATOM 527 O O . LYS A 1 70 ? 16.207 -12.295 7.240 1.00 41.19 70 LYS A O 1
ATOM 532 N N . ASP A 1 71 ? 15.972 -14.303 6.430 1.00 43.88 71 ASP A N 1
ATOM 533 C CA . ASP A 1 71 ? 15.473 -15.331 5.503 1.00 43.88 71 ASP A CA 1
ATOM 534 C C . ASP A 1 71 ? 14.990 -16.508 6.387 1.00 43.88 71 ASP A C 1
ATOM 536 O O . ASP A 1 71 ? 15.716 -16.924 7.298 1.00 43.88 71 ASP A O 1
ATOM 540 N N . GLY A 1 72 ? 13.781 -17.037 6.180 1.00 49.66 72 GLY A N 1
ATOM 541 C CA . GLY A 1 72 ? 13.276 -18.194 6.940 1.00 49.66 72 GLY A CA 1
ATOM 542 C C . GLY A 1 72 ? 11.781 -18.184 7.280 1.00 49.66 72 GLY A C 1
ATOM 543 O O . GLY A 1 72 ? 11.176 -17.154 7.557 1.00 49.66 72 GLY A O 1
ATOM 544 N N . TYR A 1 73 ? 11.181 -19.378 7.295 1.00 62.62 73 TYR A N 1
ATOM 545 C CA . TYR A 1 73 ? 9.738 -19.584 7.477 1.00 62.62 73 TYR A CA 1
ATOM 546 C C . TYR A 1 73 ? 9.329 -19.623 8.961 1.00 62.62 73 TYR A C 1
ATOM 548 O O . TYR A 1 73 ? 9.026 -20.682 9.511 1.00 62.62 73 TYR A O 1
ATOM 556 N N . TYR A 1 74 ? 9.330 -18.461 9.614 1.00 67.56 74 TYR A N 1
ATOM 557 C CA . TYR A 1 74 ? 8.863 -18.268 10.992 1.00 67.56 74 TYR A CA 1
ATOM 558 C C . TYR A 1 74 ? 7.958 -17.026 11.112 1.00 67.56 74 TYR A C 1
ATOM 560 O O . TYR A 1 74 ? 7.744 -16.309 10.138 1.00 67.56 74 TYR A O 1
ATOM 568 N N . MET A 1 75 ? 7.373 -16.798 12.295 1.00 70.25 75 MET A N 1
ATOM 569 C CA . MET A 1 75 ? 6.537 -15.618 12.567 1.00 70.25 75 MET A CA 1
ATOM 570 C C . MET A 1 75 ? 7.361 -14.330 12.377 1.00 70.25 75 MET A C 1
ATOM 572 O O . MET A 1 75 ? 8.367 -14.186 13.075 1.00 70.25 75 MET A O 1
ATOM 576 N N . PRO A 1 76 ? 6.949 -13.385 11.512 1.00 73.25 76 PRO A N 1
ATOM 577 C CA . PRO A 1 76 ? 7.613 -12.092 11.395 1.00 73.25 76 PRO A CA 1
ATOM 578 C C . PRO A 1 76 ? 7.676 -11.356 12.739 1.00 73.25 76 PRO A C 1
ATOM 580 O O . PRO A 1 76 ? 6.707 -11.348 13.501 1.00 73.25 76 PRO A O 1
ATOM 583 N N . ALA A 1 77 ? 8.816 -10.729 13.023 1.00 72.56 77 ALA A N 1
ATOM 584 C CA . ALA A 1 77 ? 8.960 -9.833 14.163 1.00 72.56 77 ALA A CA 1
ATOM 585 C C . ALA A 1 77 ? 8.235 -8.495 13.914 1.00 72.56 77 ALA A C 1
ATOM 587 O O . ALA A 1 77 ? 7.848 -8.174 12.789 1.00 72.56 77 ALA A O 1
ATOM 588 N N . LEU A 1 78 ? 8.086 -7.683 14.966 1.00 75.25 78 LEU A N 1
ATOM 589 C CA . LEU A 1 78 ? 7.785 -6.264 14.782 1.00 75.25 78 LEU A CA 1
ATOM 590 C C . LEU A 1 78 ? 9.006 -5.580 14.168 1.00 75.25 78 LEU A C 1
ATOM 592 O O . LEU A 1 78 ? 10.088 -5.657 14.742 1.00 75.25 78 LEU A O 1
ATOM 596 N N . TYR A 1 79 ? 8.802 -4.876 13.059 1.00 78.19 79 TYR A N 1
ATOM 597 C CA . TYR A 1 79 ? 9.827 -4.036 12.453 1.00 78.19 79 TYR A CA 1
ATOM 598 C C . TYR A 1 79 ? 10.192 -2.867 13.381 1.00 78.19 79 TYR A C 1
ATOM 600 O O . TYR A 1 79 ? 9.313 -2.124 13.823 1.00 78.19 79 TYR A O 1
ATOM 608 N N . SER A 1 80 ? 11.483 -2.702 13.670 1.00 79.94 80 SER A N 1
ATOM 609 C CA . SER A 1 80 ? 12.017 -1.703 14.610 1.00 79.94 80 SER A CA 1
ATOM 610 C C . SER A 1 80 ? 12.622 -0.450 13.958 1.00 79.94 80 SER A C 1
ATOM 612 O O . SER A 1 80 ? 13.122 0.428 14.663 1.00 79.94 80 SER A O 1
ATOM 614 N N . GLY A 1 81 ? 12.556 -0.329 12.627 1.00 81.56 81 GLY A N 1
ATOM 615 C CA . GLY A 1 81 ? 12.949 0.886 11.905 1.00 81.56 81 GLY A CA 1
ATOM 616 C C . GLY A 1 81 ? 11.867 1.981 11.874 1.00 81.56 81 GLY A C 1
ATOM 617 O O . GLY A 1 81 ? 10.808 1.875 12.485 1.00 81.56 81 GLY A O 1
ATOM 618 N N . ASN A 1 82 ? 12.125 3.054 11.120 1.00 87.00 82 ASN A N 1
ATOM 619 C CA . ASN A 1 82 ? 11.375 4.323 11.216 1.00 87.00 82 ASN A CA 1
ATOM 620 C C . ASN A 1 82 ? 10.051 4.402 10.416 1.00 87.00 82 ASN A C 1
ATOM 622 O O . ASN A 1 82 ? 9.441 5.471 10.343 1.00 87.00 82 ASN A O 1
ATOM 626 N N . SER A 1 83 ? 9.607 3.312 9.785 1.00 87.56 83 SER A N 1
ATOM 627 C CA . SER A 1 83 ? 8.458 3.315 8.870 1.00 87.56 83 SER A CA 1
ATOM 628 C C . SER A 1 83 ? 7.150 3.697 9.574 1.00 87.56 83 SER A C 1
ATOM 630 O O . SER A 1 83 ? 6.777 3.109 10.587 1.00 87.56 83 SER A O 1
ATOM 632 N N . THR A 1 84 ? 6.417 4.665 9.020 1.00 90.69 84 THR A N 1
ATOM 633 C CA . THR A 1 84 ? 5.182 5.204 9.612 1.00 90.69 84 THR A CA 1
ATOM 634 C C . THR A 1 84 ? 3.978 4.973 8.701 1.00 90.69 84 THR A C 1
ATOM 636 O O . THR A 1 84 ? 3.923 5.480 7.579 1.00 90.69 84 THR A O 1
ATOM 639 N N . VAL A 1 85 ? 2.976 4.247 9.206 1.00 89.94 85 VAL A N 1
ATOM 640 C CA . VAL A 1 85 ? 1.687 4.012 8.534 1.00 89.94 85 VAL A CA 1
ATOM 641 C C . VAL A 1 85 ? 0.611 4.915 9.133 1.00 89.94 85 VAL A C 1
ATOM 643 O O . VAL A 1 85 ? 0.283 4.800 10.315 1.00 89.94 85 VAL A O 1
ATOM 646 N N . THR A 1 86 ? 0.003 5.759 8.299 1.00 93.62 86 THR A N 1
ATOM 647 C CA . THR A 1 86 ? -1.102 6.647 8.696 1.00 93.62 86 THR A CA 1
ATOM 648 C C . THR A 1 86 ? -2.302 6.419 7.782 1.00 93.62 86 THR A C 1
ATOM 650 O O . THR A 1 86 ? -2.188 6.523 6.559 1.00 93.62 86 THR A O 1
ATOM 653 N N . GLN A 1 87 ? -3.473 6.116 8.349 1.00 93.12 87 GLN A N 1
ATOM 654 C CA . GLN A 1 87 ? -4.674 5.856 7.553 1.00 93.12 87 GLN A CA 1
ATOM 655 C C . GLN A 1 87 ? -5.273 7.153 6.988 1.00 93.12 87 GLN A C 1
ATOM 657 O O . GLN A 1 87 ? -5.296 8.203 7.639 1.00 93.12 87 GLN A O 1
ATOM 662 N N . ILE A 1 88 ? -5.808 7.040 5.774 1.00 93.44 88 ILE A N 1
ATOM 663 C CA . ILE A 1 88 ? -6.683 8.021 5.126 1.00 93.44 88 ILE A CA 1
ATOM 664 C C . ILE A 1 88 ? -8.131 7.564 5.335 1.00 93.44 88 ILE A C 1
ATOM 666 O O . ILE A 1 88 ? -8.941 8.268 5.947 1.00 93.44 88 ILE A O 1
ATOM 670 N N . ARG A 1 89 ? -8.437 6.337 4.902 1.00 92.56 89 ARG A N 1
ATOM 671 C CA . ARG A 1 89 ? -9.767 5.724 4.931 1.00 92.56 89 ARG A CA 1
ATOM 672 C C . ARG A 1 89 ? -9.656 4.229 5.221 1.00 92.56 89 ARG A C 1
ATOM 674 O O . ARG A 1 89 ? -8.693 3.582 4.824 1.00 92.56 89 ARG A O 1
ATOM 681 N N . SER A 1 90 ? -10.658 3.690 5.898 1.00 92.19 90 SER A N 1
ATOM 682 C CA . SER A 1 90 ? -10.869 2.255 6.044 1.00 92.19 90 SER A CA 1
ATOM 683 C C . SER A 1 90 ? -12.369 1.968 6.020 1.00 92.19 90 SER A C 1
ATOM 685 O O . SER A 1 90 ? -13.159 2.748 6.555 1.00 92.19 90 SER A O 1
ATOM 687 N N . ALA A 1 91 ? -12.755 0.875 5.368 1.00 90.31 91 ALA A N 1
ATOM 688 C CA . ALA A 1 91 ? -14.134 0.417 5.248 1.00 90.31 91 ALA A CA 1
ATOM 689 C C . ALA A 1 91 ? -14.178 -1.112 5.364 1.00 90.31 91 ALA A C 1
ATOM 691 O O . ALA A 1 91 ? -13.244 -1.797 4.954 1.00 90.31 91 ALA A O 1
ATOM 692 N N . VAL A 1 92 ? -15.249 -1.658 5.942 1.00 88.31 92 VAL A N 1
ATOM 693 C CA . VAL A 1 92 ? -15.439 -3.107 6.117 1.00 88.31 92 VAL A CA 1
ATOM 694 C C . VAL A 1 92 ? -16.917 -3.430 5.906 1.00 88.31 92 VAL A C 1
ATOM 696 O O . VAL A 1 92 ? -17.785 -2.695 6.375 1.00 88.31 92 VAL A O 1
ATOM 699 N N . ASN A 1 93 ? -17.197 -4.526 5.209 1.00 87.56 93 ASN A N 1
ATOM 700 C CA . ASN A 1 93 ? -18.515 -5.144 5.095 1.00 87.56 93 ASN A CA 1
ATOM 701 C C . ASN A 1 93 ? -18.398 -6.671 5.263 1.00 87.56 93 ASN A C 1
ATOM 703 O O . ASN A 1 93 ? -17.298 -7.198 5.415 1.00 87.56 93 ASN A O 1
ATOM 707 N N . ASP A 1 94 ? -19.524 -7.380 5.190 1.00 84.31 94 ASP A N 1
ATOM 708 C CA . ASP A 1 94 ? -19.645 -8.832 5.408 1.00 84.31 94 ASP A CA 1
ATOM 709 C C . ASP A 1 94 ? -18.746 -9.718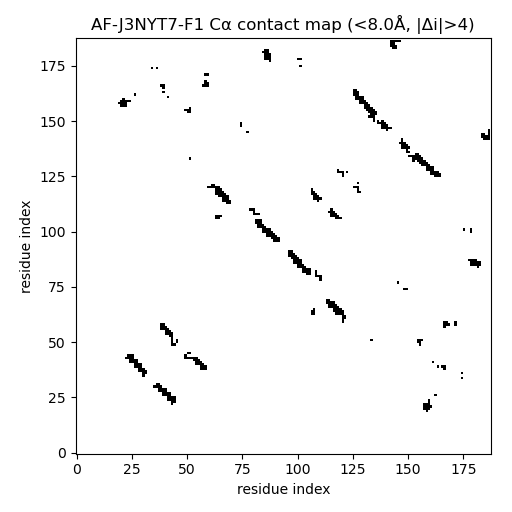 4.514 1.00 84.31 94 ASP A C 1
ATOM 711 O O . ASP A 1 94 ? -18.623 -10.916 4.761 1.00 84.31 94 ASP A O 1
ATOM 715 N N . THR A 1 95 ? -18.149 -9.159 3.455 1.00 84.38 95 THR A N 1
ATOM 716 C CA . THR A 1 95 ? -17.384 -9.897 2.432 1.00 84.38 95 THR A CA 1
ATOM 717 C C . THR A 1 95 ? -16.011 -9.309 2.108 1.00 84.38 95 THR A C 1
ATOM 719 O O . THR A 1 95 ? -15.180 -10.009 1.540 1.00 84.38 95 THR A O 1
ATOM 722 N N . ASN A 1 96 ? -15.770 -8.034 2.420 1.00 82.56 96 ASN A N 1
ATOM 723 C CA . ASN A 1 96 ? -14.595 -7.286 1.977 1.00 82.56 96 ASN A CA 1
ATOM 724 C C . ASN A 1 96 ? -14.165 -6.260 3.033 1.00 82.56 96 ASN A C 1
ATOM 726 O O . ASN A 1 96 ? -15.002 -5.674 3.724 1.00 82.56 96 ASN A O 1
ATOM 730 N N . TYR A 1 97 ? -12.866 -5.971 3.079 1.00 86.00 97 TYR A N 1
ATOM 731 C CA . TYR A 1 97 ? -12.321 -4.784 3.731 1.00 86.00 97 TYR A CA 1
ATOM 732 C C . TYR A 1 97 ? -11.517 -3.959 2.726 1.00 86.00 97 TYR A C 1
ATOM 734 O O . TYR A 1 97 ? -10.963 -4.483 1.763 1.00 86.00 97 TYR A O 1
ATOM 742 N N . GLU A 1 98 ? -11.428 -2.663 2.986 1.00 89.06 98 GLU A N 1
ATOM 743 C CA . GLU A 1 98 ? -10.659 -1.708 2.205 1.00 89.06 98 GLU A CA 1
ATOM 744 C C . GLU A 1 98 ? -9.861 -0.816 3.160 1.00 89.06 98 GLU A C 1
ATOM 746 O O . GLU A 1 98 ? -10.360 -0.405 4.212 1.00 89.06 98 GLU A O 1
ATOM 751 N N . LEU A 1 99 ? -8.606 -0.532 2.811 1.00 89.12 99 LEU A N 1
ATOM 752 C CA . LEU A 1 99 ? -7.701 0.283 3.613 1.00 89.12 99 LEU A CA 1
ATOM 753 C C . LEU A 1 99 ? -6.863 1.169 2.695 1.00 89.12 99 LEU A C 1
ATOM 755 O O . LEU A 1 99 ? -5.950 0.693 2.025 1.00 89.12 99 LEU A O 1
ATOM 759 N N . VAL A 1 100 ? -7.134 2.470 2.731 1.00 93.25 100 VAL A N 1
ATOM 760 C CA . VAL A 1 100 ? -6.327 3.490 2.065 1.00 93.25 100 VAL A CA 1
ATOM 761 C C . VAL A 1 100 ? -5.450 4.164 3.112 1.00 93.25 100 VAL A C 1
ATOM 763 O O . VAL A 1 100 ? -5.937 4.777 4.068 1.00 93.25 100 VAL A O 1
ATOM 766 N N . PHE A 1 101 ? -4.137 4.045 2.945 1.00 93.81 101 PHE A N 1
ATOM 767 C CA . PHE A 1 101 ? -3.139 4.527 3.892 1.00 93.81 101 PHE A CA 1
ATOM 768 C C . PHE A 1 101 ? -1.966 5.184 3.168 1.00 93.81 101 PHE A C 1
ATOM 770 O O . PHE A 1 101 ? -1.668 4.878 2.016 1.00 93.81 101 PHE A O 1
ATOM 777 N N . ARG A 1 102 ? -1.275 6.076 3.876 1.00 94.50 102 ARG A N 1
ATOM 778 C CA . ARG A 1 102 ? 0.043 6.567 3.486 1.00 94.50 102 ARG A CA 1
ATOM 779 C C . ARG A 1 102 ? 1.092 5.790 4.265 1.00 94.50 102 ARG A C 1
ATOM 781 O O . ARG A 1 102 ? 0.990 5.674 5.486 1.00 94.50 102 ARG A O 1
ATOM 788 N N . CYS A 1 103 ? 2.105 5.313 3.555 1.00 92.56 103 CYS A N 1
ATOM 789 C CA . CYS A 1 103 ? 3.299 4.723 4.139 1.00 92.56 103 CYS A CA 1
ATOM 790 C C . CYS A 1 103 ? 4.461 5.707 3.959 1.00 92.56 103 CYS A C 1
ATOM 792 O O . CYS A 1 103 ? 4.831 6.036 2.833 1.00 92.56 103 CYS A O 1
ATOM 794 N N . GLN A 1 104 ? 4.996 6.229 5.059 1.00 92.81 104 GLN A N 1
ATOM 795 C CA . GLN A 1 104 ? 6.199 7.058 5.079 1.00 92.81 104 GLN A CA 1
ATOM 796 C C . GLN A 1 104 ? 7.389 6.204 5.491 1.00 92.81 104 GLN A C 1
ATOM 798 O O . GLN A 1 104 ? 7.263 5.383 6.396 1.00 92.81 104 GLN A O 1
ATOM 803 N N . ASP A 1 105 ? 8.525 6.388 4.818 1.00 90.25 105 ASP A N 1
ATOM 804 C CA . ASP A 1 105 ? 9.781 5.703 5.152 1.00 90.25 105 ASP A CA 1
ATOM 805 C C . ASP A 1 105 ? 9.645 4.163 5.155 1.00 90.25 105 ASP A C 1
ATOM 807 O O . ASP A 1 105 ? 10.346 3.461 5.875 1.00 90.25 105 ASP A O 1
ATOM 811 N N . CYS A 1 106 ? 8.698 3.637 4.364 1.00 89.62 106 CYS A N 1
ATOM 812 C CA . CYS A 1 106 ? 8.394 2.204 4.236 1.00 89.62 106 CYS A CA 1
ATOM 813 C C . CYS A 1 106 ? 9.062 1.542 3.031 1.00 89.62 106 CYS A C 1
ATOM 815 O O . CYS A 1 106 ? 9.227 0.328 3.011 1.00 89.62 106 CYS A O 1
ATOM 817 N N . LEU A 1 107 ? 9.389 2.323 1.995 1.00 89.25 107 LEU A N 1
ATOM 818 C CA . LEU A 1 107 ? 10.067 1.785 0.819 1.00 89.25 107 LEU A CA 1
ATOM 819 C C . LEU A 1 107 ? 11.562 1.591 1.037 1.00 89.25 107 LEU A C 1
ATOM 821 O O . LEU A 1 107 ? 12.144 0.888 0.230 1.00 89.25 107 LEU A O 1
ATOM 825 N N . TRP A 1 108 ? 12.157 2.163 2.090 1.00 84.69 108 TRP A N 1
ATOM 826 C CA . TRP A 1 108 ? 13.513 1.855 2.551 1.00 84.69 108 TRP A CA 1
ATOM 827 C C . TRP A 1 108 ? 13.461 1.275 3.971 1.00 84.69 108 TRP A C 1
ATOM 829 O O . TRP A 1 108 ? 12.700 1.760 4.808 1.00 84.69 108 TRP A O 1
ATOM 839 N N . TRP A 1 109 ? 14.297 0.279 4.255 1.00 81.94 109 TRP A N 1
ATOM 840 C CA . TRP A 1 109 ? 14.419 -0.382 5.547 1.00 81.94 109 TRP A CA 1
ATOM 841 C C . TRP A 1 109 ? 15.874 -0.599 5.964 1.00 81.94 109 TRP A C 1
ATOM 843 O O . TRP A 1 109 ? 16.766 -0.810 5.147 1.00 81.94 109 TRP A O 1
ATOM 853 N N . SER A 1 110 ? 16.120 -0.568 7.272 1.00 82.31 110 SER A N 1
ATOM 854 C CA . SER A 1 110 ? 17.414 -0.900 7.872 1.00 82.31 110 SER A CA 1
ATOM 855 C C . SER A 1 110 ? 17.180 -1.274 9.330 1.00 82.31 110 SER A C 1
ATOM 857 O O . SER A 1 110 ? 16.810 -0.414 10.126 1.00 82.31 110 SER A O 1
ATOM 859 N N . GLU A 1 111 ? 17.397 -2.540 9.676 1.00 72.69 111 GLU A N 1
ATOM 860 C CA . GLU A 1 111 ? 17.079 -3.107 10.990 1.00 72.69 111 GLU A CA 1
ATOM 861 C C . GLU A 1 111 ? 18.268 -3.894 11.560 1.00 72.69 111 GLU A C 1
ATOM 863 O O . GLU A 1 111 ? 19.033 -4.509 10.816 1.00 72.69 111 GLU A O 1
ATOM 868 N N . GLU A 1 112 ? 18.452 -3.865 12.882 1.00 70.00 112 GLU A N 1
ATOM 869 C CA . GLU A 1 112 ? 19.567 -4.558 13.532 1.00 70.00 112 GLU A CA 1
ATOM 870 C C . GLU A 1 112 ? 19.443 -6.082 13.365 1.00 70.00 112 GLU A C 1
ATOM 872 O O . GLU A 1 112 ? 18.422 -6.684 13.691 1.00 70.00 112 GLU A O 1
ATOM 877 N N . GLY A 1 113 ? 20.502 -6.714 12.849 1.00 67.94 113 GLY A N 1
ATOM 878 C CA . GLY A 1 113 ? 20.542 -8.155 12.575 1.00 67.94 113 GLY A CA 1
ATOM 879 C C . GLY A 1 113 ? 20.055 -8.572 11.182 1.00 67.94 113 GLY A C 1
ATOM 880 O O . GLY A 1 113 ? 20.237 -9.736 10.824 1.00 67.94 113 GLY A O 1
ATOM 881 N N . TYR A 1 114 ? 19.520 -7.648 10.378 1.00 67.69 114 TYR A N 1
ATOM 882 C CA . TYR A 1 114 ? 19.072 -7.900 9.005 1.00 67.69 114 TYR A CA 1
ATOM 883 C C . TYR A 1 114 ? 19.901 -7.111 7.983 1.00 67.69 114 TYR A C 1
ATOM 885 O O . TYR A 1 114 ? 20.547 -6.115 8.305 1.00 67.69 114 TYR A O 1
ATOM 893 N N . GLU A 1 115 ? 19.881 -7.558 6.727 1.00 72.75 115 GLU A N 1
ATOM 894 C CA . GLU A 1 115 ? 20.434 -6.778 5.615 1.00 72.75 115 GLU A CA 1
ATOM 895 C C . GLU A 1 115 ? 19.464 -5.622 5.277 1.00 72.75 115 GLU A C 1
ATOM 897 O O . GLU A 1 115 ? 18.249 -5.846 5.217 1.00 72.75 115 GLU A O 1
ATOM 902 N N . PRO A 1 116 ? 19.950 -4.384 5.074 1.00 75.06 116 PRO A N 1
ATOM 903 C CA . PRO A 1 116 ? 19.100 -3.234 4.767 1.00 75.06 116 PRO A CA 1
ATOM 904 C C . PRO A 1 116 ? 18.663 -3.200 3.294 1.00 75.06 116 PRO A C 1
ATOM 906 O O . PRO A 1 116 ? 19.298 -3.804 2.424 1.00 75.06 116 PRO A O 1
ATOM 909 N N . GLY A 1 117 ? 17.651 -2.385 2.987 1.00 79.19 117 GLY A N 1
ATOM 910 C CA . GLY A 1 117 ? 17.521 -1.812 1.653 1.00 79.19 117 GLY A CA 1
ATOM 911 C C . GLY A 1 117 ? 16.170 -1.208 1.267 1.00 79.19 117 GLY A C 1
ATOM 912 O O . GLY A 1 117 ? 15.699 -0.331 1.972 1.00 79.19 117 GLY A O 1
ATOM 913 N N . SER A 1 118 ? 15.607 -1.531 0.094 1.00 82.69 118 SER A N 1
ATOM 914 C CA . SER A 1 118 ? 14.414 -0.878 -0.464 1.00 82.69 118 SER A CA 1
ATOM 915 C C . SER A 1 118 ? 13.724 -1.593 -1.637 1.00 82.69 118 SER A C 1
ATOM 917 O O . SER A 1 118 ? 14.387 -2.262 -2.434 1.00 82.69 118 SER A O 1
ATOM 919 N N . LEU A 1 119 ? 12.520 -1.111 -1.965 1.00 84.38 119 LEU A N 1
ATOM 920 C CA . LEU A 1 119 ? 11.929 -1.142 -3.314 1.00 84.38 119 LEU A CA 1
ATOM 921 C C . LEU A 1 119 ? 12.294 0.112 -4.140 1.00 84.38 119 LEU A C 1
ATOM 923 O O . LEU A 1 119 ? 11.916 1.219 -3.774 1.00 84.38 119 LEU A O 1
ATOM 927 N N . SER A 1 120 ? 12.957 -0.053 -5.293 1.00 83.31 120 SER A N 1
ATOM 928 C CA . SER A 1 120 ? 13.442 1.066 -6.127 1.00 83.31 120 SER A CA 1
ATOM 929 C C . SER A 1 120 ? 12.391 1.631 -7.095 1.00 83.31 120 SER A C 1
ATOM 931 O O . SER A 1 120 ? 12.153 1.036 -8.143 1.00 83.31 120 SER A O 1
ATOM 933 N N . THR A 1 121 ? 11.857 2.827 -6.827 1.00 85.25 121 THR A N 1
ATOM 934 C CA . THR A 1 121 ? 10.852 3.498 -7.689 1.00 85.25 121 THR A CA 1
ATOM 935 C C . THR A 1 121 ? 11.411 4.103 -8.980 1.00 85.25 121 THR A C 1
ATOM 937 O O . THR A 1 121 ? 10.691 4.222 -9.970 1.00 85.25 121 THR A O 1
ATOM 940 N N . SER A 1 122 ? 12.704 4.426 -9.028 1.00 85.25 122 SER A N 1
ATOM 941 C CA . SER A 1 122 ? 13.382 4.962 -10.221 1.00 85.25 122 SER A CA 1
ATOM 942 C C . SER A 1 122 ? 14.078 3.887 -11.075 1.00 85.25 122 SER A C 1
ATOM 944 O O . SER A 1 122 ? 15.008 4.190 -11.824 1.00 85.25 122 SER A O 1
ATOM 946 N N . ASN A 1 123 ? 13.621 2.627 -10.999 1.00 83.06 123 ASN A N 1
ATOM 947 C CA . ASN A 1 123 ? 14.011 1.582 -11.952 1.00 83.06 123 ASN A CA 1
ATOM 948 C C . ASN A 1 123 ? 13.649 2.026 -13.394 1.00 83.06 123 ASN A C 1
ATOM 950 O O . ASN A 1 123 ? 12.478 2.348 -13.623 1.00 83.06 123 ASN A O 1
ATOM 954 N N . PRO A 1 124 ? 14.587 2.041 -14.368 1.00 84.25 124 PRO A N 1
ATOM 955 C CA . PRO A 1 124 ? 14.279 2.376 -15.763 1.00 84.25 124 PRO A CA 1
ATOM 956 C C . PRO A 1 124 ? 13.226 1.457 -16.396 1.00 84.25 124 PRO A C 1
ATOM 958 O O . PRO A 1 124 ? 12.490 1.912 -17.266 1.00 84.25 124 PRO A O 1
ATOM 961 N N . ASP A 1 125 ? 13.113 0.211 -15.928 1.00 85.44 125 ASP A N 1
ATOM 962 C CA . ASP A 1 125 ? 12.124 -0.757 -16.417 1.00 85.44 125 ASP A CA 1
ATOM 963 C C . ASP A 1 125 ? 10.742 -0.601 -15.737 1.00 85.44 125 ASP A C 1
ATOM 965 O O . ASP A 1 125 ? 9.809 -1.336 -16.038 1.00 85.44 125 ASP A O 1
ATOM 969 N N . GLN A 1 126 ? 10.601 0.361 -14.812 1.00 87.12 126 GLN A N 1
ATOM 970 C CA . GLN A 1 126 ? 9.351 0.781 -14.153 1.00 87.12 126 GLN A CA 1
ATOM 971 C C . GLN A 1 126 ? 8.529 -0.327 -13.457 1.00 87.12 126 GLN A C 1
ATOM 973 O O . GLN A 1 126 ? 7.323 -0.169 -13.251 1.00 87.12 126 GLN A O 1
ATOM 978 N N . TYR A 1 127 ? 9.180 -1.419 -13.048 1.00 87.25 127 TYR A N 1
ATOM 979 C CA . TYR A 1 127 ? 8.582 -2.484 -12.242 1.00 87.25 127 TYR A CA 1
ATOM 980 C C . TYR A 1 127 ? 9.354 -2.728 -10.940 1.00 87.25 127 TYR A C 1
ATOM 982 O O . TYR A 1 127 ? 10.550 -2.438 -10.834 1.00 87.25 127 TYR A O 1
ATOM 990 N N . ALA A 1 128 ? 8.672 -3.313 -9.956 1.00 87.12 128 ALA A N 1
ATOM 991 C CA . ALA A 1 128 ? 9.276 -3.844 -8.736 1.00 87.12 128 ALA A CA 1
ATOM 992 C C . ALA A 1 128 ? 8.745 -5.247 -8.424 1.00 87.12 128 ALA A C 1
ATOM 994 O O . ALA A 1 128 ? 7.619 -5.578 -8.790 1.00 87.12 128 ALA A O 1
ATOM 995 N N . THR A 1 129 ? 9.527 -6.065 -7.719 1.00 85.12 129 THR A N 1
ATOM 996 C CA . THR A 1 129 ? 9.013 -7.315 -7.146 1.00 85.12 129 THR A CA 1
ATOM 997 C C . THR A 1 129 ? 8.180 -6.994 -5.909 1.00 85.12 129 THR A C 1
ATOM 999 O O . THR A 1 129 ? 8.663 -6.339 -4.987 1.00 85.12 129 THR A O 1
ATOM 1002 N N . LEU A 1 130 ? 6.943 -7.478 -5.875 1.00 85.56 130 LEU A N 1
ATOM 1003 C CA . LEU A 1 130 ? 6.068 -7.458 -4.706 1.00 85.56 130 LEU A CA 1
ATOM 1004 C C . LEU A 1 130 ? 5.658 -8.887 -4.340 1.00 85.56 130 LEU A C 1
ATOM 1006 O O . LEU A 1 130 ? 5.876 -9.835 -5.096 1.00 85.56 130 LEU A O 1
ATOM 1010 N N . GLY A 1 131 ? 5.042 -9.044 -3.171 1.00 82.44 131 GLY A N 1
ATOM 1011 C CA . GLY A 1 131 ? 4.415 -10.293 -2.760 1.00 82.44 131 GLY A CA 1
ATOM 1012 C C . GLY A 1 131 ? 3.124 -10.050 -1.993 1.00 82.44 131 GLY A C 1
ATOM 1013 O O . GLY A 1 131 ? 2.889 -8.953 -1.485 1.00 82.44 131 GLY A O 1
ATOM 1014 N N . TYR A 1 132 ? 2.283 -11.077 -1.917 1.00 82.56 132 TYR A N 1
ATOM 1015 C CA . TYR A 1 132 ? 1.092 -11.084 -1.072 1.00 82.56 132 TYR A CA 1
ATOM 1016 C C . TYR A 1 132 ? 0.987 -12.394 -0.291 1.00 82.56 132 TYR A C 1
ATOM 1018 O O . TYR A 1 132 ? 1.501 -13.429 -0.715 1.00 82.56 132 TYR A O 1
ATOM 1026 N N . ALA A 1 133 ? 0.274 -12.339 0.831 1.00 80.38 133 ALA A N 1
ATOM 1027 C CA . ALA A 1 133 ? -0.112 -13.487 1.639 1.00 80.38 133 ALA A CA 1
ATOM 1028 C C . ALA A 1 133 ? -1.489 -13.218 2.260 1.00 80.38 133 ALA A C 1
ATOM 1030 O O . ALA A 1 133 ? -1.727 -12.130 2.781 1.00 80.38 133 ALA A O 1
ATOM 1031 N N . GLN A 1 134 ? -2.394 -14.192 2.195 1.00 81.69 134 GLN A N 1
ATOM 1032 C CA . GLN A 1 134 ? -3.760 -14.107 2.717 1.00 81.69 134 GLN A CA 1
ATOM 1033 C C . GLN A 1 134 ? -4.079 -15.331 3.587 1.00 81.69 134 GLN A C 1
ATOM 1035 O O . GLN A 1 134 ? -3.572 -16.432 3.359 1.00 81.69 134 GLN A O 1
ATOM 1040 N N . SER A 1 135 ? -4.919 -15.146 4.607 1.00 81.12 135 SER A N 1
ATOM 1041 C CA . SER A 1 135 ? -5.364 -16.227 5.488 1.00 81.12 135 SER A CA 1
ATOM 1042 C C . SER A 1 135 ? -6.816 -16.041 5.906 1.00 81.12 135 SER A C 1
ATOM 1044 O O . SER A 1 135 ? -7.274 -14.916 6.101 1.00 81.12 135 SER A O 1
ATOM 1046 N N . LYS A 1 136 ? -7.516 -17.162 6.105 1.00 82.31 136 LYS A N 1
ATOM 1047 C CA . LYS A 1 136 ? -8.872 -17.206 6.673 1.00 82.31 136 LYS A CA 1
ATOM 1048 C C . LYS A 1 136 ? -8.871 -17.050 8.198 1.00 82.31 136 LYS A C 1
ATOM 1050 O O . LYS A 1 136 ? -9.921 -16.812 8.793 1.00 82.31 136 LYS A O 1
ATOM 1055 N N . ALA A 1 137 ? -7.713 -17.189 8.847 1.00 81.06 137 ALA A N 1
ATOM 1056 C CA . ALA A 1 137 ? -7.561 -17.038 10.288 1.00 81.06 137 ALA A CA 1
ATOM 1057 C C . ALA A 1 137 ? -7.276 -15.575 10.675 1.00 81.06 137 ALA A C 1
ATOM 1059 O O . ALA A 1 137 ? -6.262 -14.995 10.288 1.00 81.06 137 ALA A O 1
ATOM 1060 N N . ALA A 1 138 ? -8.146 -14.985 11.497 1.00 78.62 138 ALA A N 1
ATOM 1061 C CA . ALA A 1 138 ? -7.935 -13.641 12.033 1.00 78.62 138 ALA A CA 1
ATOM 1062 C C . ALA A 1 138 ? -6.760 -13.612 13.044 1.00 78.62 138 ALA A C 1
ATOM 1064 O O . ALA A 1 138 ? -6.768 -14.427 13.977 1.00 78.62 138 ALA A O 1
ATOM 1065 N N . PRO A 1 139 ? -5.800 -12.665 12.933 1.00 79.62 139 PRO A N 1
ATOM 1066 C CA . PRO A 1 139 ? -4.682 -12.521 13.873 1.00 79.62 139 PRO A CA 1
ATOM 1067 C C . PRO A 1 139 ? -5.126 -12.371 15.333 1.00 79.62 139 PRO A C 1
ATOM 1069 O O . PRO A 1 139 ? -6.152 -11.752 15.616 1.00 79.62 139 PRO A O 1
ATOM 1072 N N . GLN A 1 140 ? -4.330 -12.900 16.266 1.00 75.44 140 GLN A N 1
ATOM 1073 C CA . GLN A 1 140 ? -4.624 -12.910 17.702 1.00 75.44 140 GLN A CA 1
ATOM 1074 C C . GLN A 1 140 ? -3.454 -12.373 18.546 1.00 75.44 140 GLN A C 1
ATOM 1076 O O . GLN A 1 140 ? -2.311 -12.740 18.280 1.00 75.44 140 GLN A O 1
ATOM 1081 N N . PRO A 1 141 ? -3.706 -11.563 19.594 1.00 78.38 141 PRO A N 1
ATOM 1082 C CA . PRO A 1 141 ? -4.990 -10.953 19.941 1.00 78.38 141 PRO A CA 1
ATOM 1083 C C . PRO A 1 141 ? -5.403 -9.902 18.900 1.00 78.38 141 PRO A C 1
ATOM 1085 O O . PRO A 1 141 ? -4.624 -9.013 18.547 1.00 78.38 141 PRO A O 1
ATOM 1088 N N . ALA A 1 142 ? -6.640 -10.002 18.413 1.00 74.69 142 ALA A N 1
ATOM 1089 C CA . ALA A 1 142 ? -7.172 -9.056 17.441 1.00 74.69 142 ALA A CA 1
ATOM 1090 C C . ALA A 1 142 ? -7.151 -7.620 18.000 1.00 74.69 142 ALA A C 1
ATOM 1092 O O . ALA A 1 142 ? -7.458 -7.384 19.167 1.00 74.69 142 ALA A O 1
ATOM 1093 N N . GLY A 1 143 ? -6.788 -6.650 17.159 1.00 75.19 143 GLY A N 1
ATOM 1094 C CA . GLY A 1 143 ? -6.807 -5.231 17.521 1.00 75.19 143 GLY A CA 1
ATOM 1095 C C . GLY A 1 143 ? -5.613 -4.715 18.334 1.00 75.19 143 GLY A C 1
ATOM 1096 O O . GLY A 1 143 ? -5.614 -3.532 18.653 1.00 75.19 143 GLY A O 1
ATOM 1097 N N . CYS A 1 144 ? -4.580 -5.515 18.630 1.00 79.00 144 CYS A N 1
ATOM 1098 C CA . CYS A 1 144 ? -3.354 -5.044 19.301 1.00 79.00 144 CYS A CA 1
ATOM 1099 C C . CYS A 1 144 ? -2.101 -5.196 18.404 1.00 79.00 144 CYS A C 1
ATOM 1101 O O . CYS A 1 144 ? -1.368 -6.176 18.551 1.00 79.00 144 CYS A O 1
ATOM 1103 N N . PRO A 1 145 ? -1.815 -4.242 17.486 1.00 77.56 145 PRO A N 1
ATOM 1104 C CA . PRO A 1 145 ? -0.742 -4.358 16.487 1.00 77.56 145 PRO A CA 1
ATOM 1105 C C . PRO A 1 145 ? 0.634 -4.708 17.065 1.00 77.56 145 PRO A C 1
ATOM 1107 O O . PRO A 1 145 ? 1.325 -5.560 16.523 1.00 77.56 145 PRO A O 1
ATOM 1110 N N . GLY A 1 146 ? 1.005 -4.125 18.209 1.00 77.50 146 GLY A N 1
ATOM 1111 C CA . GLY A 1 146 ? 2.286 -4.392 18.876 1.00 77.50 146 GLY A CA 1
ATOM 1112 C C . GLY A 1 146 ? 2.405 -5.759 19.566 1.00 77.50 146 GLY A C 1
ATOM 1113 O O . GLY A 1 146 ? 3.382 -5.984 20.274 1.00 77.50 146 GLY A O 1
ATOM 1114 N N . ARG A 1 147 ? 1.410 -6.653 19.448 1.00 75.75 147 ARG A N 1
ATOM 1115 C CA . ARG A 1 147 ? 1.441 -8.011 20.028 1.00 75.75 147 ARG A CA 1
ATOM 1116 C C . ARG A 1 147 ? 0.749 -9.078 19.164 1.00 75.75 147 ARG A C 1
ATOM 1118 O O . ARG A 1 147 ? 0.512 -10.170 19.678 1.00 75.75 147 ARG A O 1
ATOM 1125 N N . ILE A 1 148 ? 0.390 -8.790 17.907 1.00 75.06 148 ILE A N 1
ATOM 1126 C CA . ILE A 1 148 ? -0.285 -9.779 17.047 1.00 75.06 148 ILE A CA 1
ATOM 1127 C C . ILE A 1 148 ? 0.605 -10.995 16.767 1.00 75.06 148 ILE A C 1
ATOM 1129 O O . ILE A 1 148 ? 1.804 -10.871 16.538 1.00 75.06 148 ILE A O 1
ATOM 1133 N N . GLY A 1 149 ? -0.021 -12.165 16.714 1.00 76.00 149 GLY A N 1
ATOM 1134 C CA . GLY A 1 149 ? 0.481 -13.351 16.035 1.00 76.00 149 GLY A CA 1
ATOM 1135 C C . GLY A 1 149 ? -0.586 -13.899 15.088 1.00 76.00 149 GLY A C 1
ATOM 1136 O O . GLY A 1 149 ? -1.785 -13.680 15.275 1.00 76.00 149 GLY A O 1
ATOM 1137 N N . PHE A 1 150 ? -0.156 -14.609 14.056 1.00 77.88 150 PHE A N 1
ATOM 1138 C CA . PHE A 1 150 ? -1.019 -15.209 13.040 1.00 77.88 150 PHE A CA 1
ATOM 1139 C C . PHE A 1 150 ? -0.456 -16.564 12.600 1.00 77.88 150 PHE A C 1
ATOM 1141 O O . PHE A 1 150 ? 0.716 -16.873 12.812 1.00 77.88 150 PHE A O 1
ATOM 1148 N N . THR A 1 151 ? -1.306 -17.414 12.030 1.00 76.69 151 THR A N 1
ATOM 1149 C CA . THR A 1 151 ? -0.872 -18.680 11.429 1.00 76.69 151 THR A CA 1
ATOM 1150 C C . THR A 1 151 ? -0.175 -18.445 10.091 1.00 76.69 151 THR A C 1
ATOM 1152 O O . THR A 1 151 ? -0.231 -17.355 9.523 1.00 76.69 151 THR A O 1
ATOM 1155 N N . PHE A 1 152 ? 0.467 -19.488 9.562 1.00 75.31 152 PHE A N 1
ATOM 1156 C CA . PHE A 1 152 ? 0.927 -19.487 8.175 1.00 75.31 152 PHE A CA 1
ATOM 1157 C C . PHE A 1 152 ? -0.259 -19.269 7.216 1.00 75.31 152 PHE A C 1
ATOM 1159 O O . PHE A 1 152 ? -1.380 -19.684 7.514 1.00 75.31 152 PHE A O 1
ATOM 1166 N N . HIS A 1 153 ? -0.013 -18.611 6.085 1.00 76.38 153 HIS A N 1
ATOM 1167 C CA . HIS A 1 153 ? -1.053 -18.189 5.145 1.00 76.38 153 HIS A CA 1
ATOM 1168 C C . HIS A 1 153 ? -1.702 -19.375 4.401 1.00 76.38 153 HIS A C 1
ATOM 1170 O O . HIS A 1 153 ? -1.009 -20.221 3.831 1.00 76.38 153 HIS A O 1
ATOM 1176 N N . ASP A 1 154 ? -3.038 -19.423 4.399 1.00 80.50 154 ASP A N 1
ATOM 1177 C CA . ASP A 1 154 ? -3.866 -20.538 3.907 1.00 80.50 154 ASP A CA 1
ATOM 1178 C C . ASP A 1 154 ? -4.920 -20.129 2.852 1.00 80.50 154 ASP A C 1
ATOM 1180 O O . ASP A 1 154 ? -5.755 -20.945 2.456 1.00 80.50 154 ASP A O 1
ATOM 1184 N N . ASP A 1 155 ? -4.895 -18.877 2.380 1.00 79.62 155 ASP A N 1
ATOM 1185 C CA . ASP A 1 155 ? -5.826 -18.352 1.366 1.00 79.62 155 ASP A CA 1
ATOM 1186 C C . ASP A 1 155 ? -5.120 -17.626 0.213 1.00 79.62 155 ASP A C 1
ATOM 1188 O O . ASP A 1 155 ? -5.559 -16.586 -0.272 1.00 79.62 155 ASP A O 1
ATOM 1192 N N . GLY A 1 156 ? -3.988 -18.197 -0.203 1.00 77.44 156 GLY A N 1
ATOM 1193 C CA . GLY A 1 156 ? -3.178 -17.718 -1.317 1.00 77.44 156 GLY A CA 1
ATOM 1194 C C . GLY A 1 156 ? -1.975 -16.880 -0.888 1.00 77.44 156 GLY A C 1
ATOM 1195 O O . GLY A 1 156 ? -2.035 -16.057 0.027 1.00 77.44 156 GLY A O 1
ATOM 1196 N N . PHE A 1 157 ? -0.870 -17.085 -1.594 1.00 79.69 157 PHE A N 1
ATOM 1197 C CA . PHE A 1 157 ? 0.349 -16.292 -1.503 1.00 79.69 157 PHE A CA 1
ATOM 1198 C C . PHE A 1 157 ? 1.099 -16.382 -2.833 1.00 79.69 157 PHE A C 1
ATOM 1200 O O . PHE A 1 157 ? 0.989 -17.392 -3.527 1.00 79.69 157 PHE A O 1
ATOM 1207 N N . ALA A 1 158 ? 1.836 -15.333 -3.192 1.00 78.94 158 ALA A N 1
ATOM 1208 C CA . ALA A 1 158 ? 2.692 -15.314 -4.376 1.00 78.94 158 ALA A CA 1
ATOM 1209 C C . ALA A 1 158 ? 3.707 -14.165 -4.307 1.00 78.94 158 ALA A C 1
ATOM 1211 O O . ALA A 1 158 ? 3.563 -13.235 -3.509 1.00 78.94 158 ALA A O 1
ATOM 1212 N N . GLN A 1 159 ? 4.688 -14.206 -5.204 1.00 79.94 159 GLN A N 1
ATOM 1213 C CA . GLN A 1 159 ? 5.445 -13.039 -5.655 1.00 79.94 159 GLN A CA 1
ATOM 1214 C C . GLN A 1 159 ? 4.921 -12.608 -7.035 1.00 79.94 159 GLN A C 1
ATOM 1216 O O . GLN A 1 159 ? 4.281 -13.391 -7.736 1.00 79.94 159 GLN A O 1
ATOM 1221 N N . TYR A 1 160 ? 5.167 -11.364 -7.436 1.00 82.25 160 TYR A N 1
ATOM 1222 C CA . TYR A 1 160 ? 4.791 -10.842 -8.753 1.00 82.25 160 TYR A CA 1
ATOM 1223 C C . TYR A 1 160 ? 5.626 -9.613 -9.116 1.00 82.25 160 TYR A C 1
ATOM 1225 O O . TYR A 1 160 ? 6.228 -8.979 -8.247 1.00 82.25 160 TYR A O 1
ATOM 1233 N N . PHE A 1 161 ? 5.649 -9.264 -10.403 1.00 85.81 161 PHE A N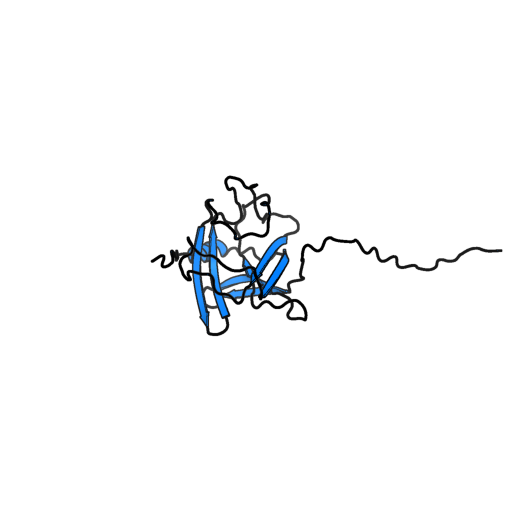 1
ATOM 1234 C CA . PHE A 1 161 ? 6.215 -8.002 -10.875 1.00 85.81 161 PHE A CA 1
ATOM 1235 C C . PHE A 1 161 ? 5.105 -6.958 -11.003 1.00 85.81 161 PHE A C 1
ATOM 1237 O O . PHE A 1 161 ? 4.103 -7.174 -11.681 1.00 85.81 161 PHE A O 1
ATOM 1244 N N . ALA A 1 162 ? 5.281 -5.835 -10.318 1.00 86.00 162 ALA A N 1
ATOM 1245 C CA . ALA A 1 162 ? 4.328 -4.744 -10.232 1.00 86.00 162 ALA A CA 1
ATOM 1246 C C . ALA A 1 162 ? 4.792 -3.576 -11.113 1.00 86.00 162 ALA A C 1
ATOM 1248 O O . ALA A 1 162 ? 5.629 -2.773 -10.698 1.00 86.00 162 ALA A O 1
ATOM 1249 N N . GLU A 1 163 ? 4.278 -3.505 -12.344 1.00 89.25 163 GLU A N 1
ATOM 1250 C CA . GLU A 1 163 ? 4.539 -2.411 -13.292 1.00 89.25 163 GLU A CA 1
ATOM 1251 C C . GLU A 1 163 ? 3.847 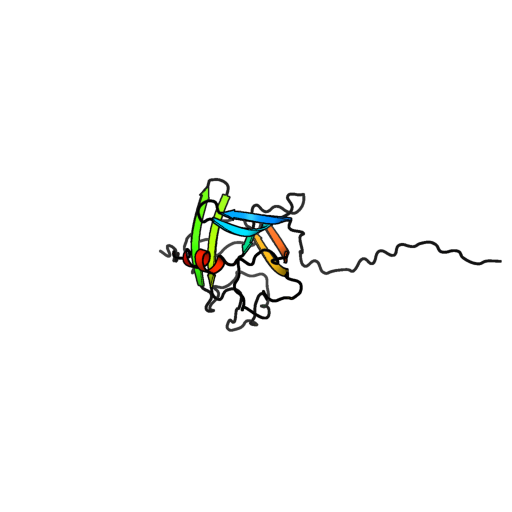-1.116 -12.839 1.00 89.25 163 GLU A C 1
ATOM 1253 O O . GLU A 1 163 ? 2.639 -0.942 -12.999 1.00 89.25 163 GLU A O 1
ATOM 1258 N N . TYR A 1 164 ? 4.605 -0.186 -12.261 1.00 85.62 164 TYR A N 1
ATOM 1259 C CA . TYR A 1 164 ? 4.078 1.025 -11.623 1.00 85.62 164 TYR A CA 1
ATOM 1260 C C . TYR A 1 164 ? 4.196 2.283 -12.503 1.00 85.62 164 TYR A C 1
ATOM 1262 O O . TYR A 1 164 ? 4.005 3.396 -12.014 1.00 85.62 164 TYR A O 1
ATOM 1270 N N . ALA A 1 165 ? 4.476 2.145 -13.804 1.00 85.94 165 ALA A N 1
ATOM 1271 C CA . ALA A 1 165 ? 4.673 3.265 -14.736 1.00 85.94 165 ALA A CA 1
ATOM 1272 C C . ALA A 1 165 ? 3.537 4.317 -14.716 1.00 85.94 165 ALA A C 1
ATOM 1274 O O . ALA A 1 165 ? 3.794 5.509 -14.883 1.00 85.94 165 ALA A O 1
ATOM 1275 N N . GLY A 1 166 ? 2.290 3.889 -14.473 1.00 84.88 166 GLY A N 1
ATOM 1276 C CA . GLY A 1 166 ? 1.116 4.763 -14.337 1.00 84.88 166 GLY A CA 1
ATOM 1277 C C . GLY A 1 166 ? 0.803 5.257 -12.914 1.00 84.88 166 GLY A C 1
ATOM 1278 O O . GLY A 1 166 ? -0.162 5.993 -12.740 1.00 84.88 166 GLY A O 1
ATOM 1279 N N . ALA A 1 167 ? 1.570 4.862 -11.892 1.00 86.81 167 ALA A N 1
ATOM 1280 C CA . ALA A 1 167 ? 1.271 5.130 -10.476 1.00 86.81 167 ALA A CA 1
ATOM 1281 C C . ALA A 1 167 ? 1.726 6.520 -9.983 1.00 86.81 167 ALA A C 1
ATOM 1283 O O . ALA A 1 167 ? 1.543 6.869 -8.814 1.00 86.81 167 ALA A O 1
ATOM 1284 N N . VAL A 1 168 ? 2.348 7.318 -10.857 1.00 88.12 168 VAL A N 1
ATOM 1285 C CA . VAL A 1 168 ? 2.893 8.642 -10.530 1.00 88.12 168 VAL A CA 1
ATOM 1286 C C . VAL A 1 168 ? 1.845 9.720 -10.818 1.00 88.12 168 VAL A C 1
ATOM 1288 O O . VAL A 1 168 ? 1.350 9.826 -11.937 1.00 88.12 168 VAL A O 1
ATOM 1291 N N . SER A 1 169 ? 1.517 10.553 -9.825 1.00 91.12 169 SER A N 1
ATOM 1292 C CA . SER A 1 169 ? 0.453 11.562 -9.935 1.00 91.12 169 SER A CA 1
ATOM 1293 C C . SER A 1 169 ? 0.876 12.923 -9.370 1.00 91.12 169 SER A C 1
ATOM 1295 O O . SER A 1 169 ? 1.371 12.982 -8.241 1.00 91.12 169 SER A O 1
ATOM 1297 N N . PRO A 1 170 ? 0.613 14.047 -10.070 1.00 93.00 170 PRO A N 1
ATOM 1298 C CA . PRO A 1 170 ? 0.877 15.384 -9.535 1.00 93.00 170 PRO A CA 1
ATOM 1299 C C . PRO A 1 170 ? 0.014 15.707 -8.302 1.00 93.00 170 PRO A C 1
ATOM 1301 O O . PRO A 1 170 ? 0.429 16.505 -7.463 1.00 93.00 170 PRO A O 1
ATOM 1304 N N . LYS A 1 171 ? -1.145 15.044 -8.144 1.00 93.56 171 LYS A N 1
ATOM 1305 C CA . LYS A 1 171 ? -2.025 15.169 -6.969 1.00 93.56 171 LYS A CA 1
ATOM 1306 C C . LYS A 1 171 ? -1.455 14.496 -5.711 1.00 93.56 171 LYS A C 1
ATOM 1308 O O . LYS A 1 171 ? -2.015 14.678 -4.635 1.00 93.56 171 LYS A O 1
ATOM 1313 N N . TYR A 1 172 ? -0.362 13.723 -5.795 1.00 93.62 172 TYR A N 1
ATOM 1314 C CA . TYR A 1 172 ? 0.130 12.913 -4.668 1.00 93.62 172 TYR A CA 1
ATOM 1315 C C . TYR A 1 172 ? 0.344 13.723 -3.378 1.00 93.62 172 TYR A C 1
ATOM 1317 O O . TYR A 1 172 ? 0.051 13.226 -2.296 1.00 93.62 172 TYR A O 1
ATOM 1325 N N . LYS A 1 173 ? 0.771 14.992 -3.465 1.00 94.81 173 LYS A N 1
ATOM 1326 C CA . LYS A 1 173 ? 0.928 15.868 -2.286 1.00 94.81 173 LYS A CA 1
ATOM 1327 C C . LYS A 1 173 ? -0.401 16.231 -1.609 1.00 94.81 173 LYS A C 1
ATOM 1329 O O . LYS A 1 173 ? -0.424 16.394 -0.393 1.00 94.81 173 LYS A O 1
ATOM 1334 N N . GLU A 1 174 ? -1.486 16.337 -2.373 1.00 94.44 174 GLU A N 1
ATOM 1335 C CA . GLU A 1 174 ? -2.841 16.599 -1.871 1.00 94.44 174 GLU A CA 1
ATOM 1336 C C . GLU A 1 174 ? -3.408 15.329 -1.223 1.00 94.44 174 GLU A C 1
ATOM 1338 O O . GLU A 1 174 ? -3.832 15.345 -0.069 1.00 94.44 174 GLU A O 1
ATOM 1343 N N . TRP A 1 175 ? -3.307 14.195 -1.921 1.00 96.50 175 TRP A N 1
ATOM 1344 C CA . TRP A 1 175 ? -3.718 12.879 -1.425 1.00 96.50 175 TRP A CA 1
ATOM 1345 C C . TRP A 1 175 ? -2.973 12.466 -0.145 1.00 96.50 175 TRP A C 1
ATOM 1347 O O . TRP A 1 175 ? -3.585 12.039 0.834 1.00 96.50 175 TRP A O 1
ATOM 1357 N N . ALA A 1 176 ? -1.653 12.664 -0.105 1.00 94.88 176 ALA A N 1
ATOM 1358 C CA . ALA A 1 176 ? -0.809 12.354 1.047 1.00 94.88 176 ALA A CA 1
ATOM 1359 C C . ALA A 1 176 ? -1.074 13.250 2.274 1.00 94.88 176 ALA A C 1
ATOM 1361 O O . ALA A 1 176 ? -0.641 12.899 3.376 1.00 94.88 176 ALA A O 1
ATOM 1362 N N . ALA A 1 177 ? -1.777 14.378 2.107 1.00 95.31 177 ALA A N 1
ATOM 1363 C CA . ALA A 1 177 ? -2.216 15.248 3.200 1.00 95.31 177 ALA A CA 1
ATOM 1364 C C . ALA A 1 177 ? -3.534 14.785 3.853 1.00 95.31 177 ALA A C 1
ATOM 1366 O O . ALA A 1 177 ? -3.833 15.198 4.972 1.00 95.31 177 ALA A O 1
ATOM 1367 N N . LEU A 1 178 ? -4.297 13.888 3.212 1.00 95.31 178 LEU A N 1
ATOM 1368 C CA . LEU A 1 178 ? -5.491 13.270 3.808 1.00 95.31 178 LEU A CA 1
ATOM 1369 C C . LEU A 1 178 ? -5.133 12.255 4.915 1.00 95.31 178 LEU A C 1
ATOM 1371 O O . LEU A 1 178 ? -5.975 11.904 5.747 1.00 95.31 178 LEU A O 1
ATOM 1375 N N . ALA A 1 179 ? -3.882 11.782 4.937 1.00 96.25 179 ALA A N 1
ATOM 1376 C CA . ALA A 1 179 ? -3.383 10.778 5.870 1.00 96.25 179 ALA A CA 1
ATOM 1377 C C . ALA A 1 179 ? -3.206 11.376 7.271 1.00 96.25 179 ALA A C 1
ATOM 1379 O O . ALA A 1 179 ? -2.177 11.963 7.598 1.00 96.25 179 ALA A O 1
ATOM 1380 N N . THR A 1 180 ? -4.244 11.231 8.091 1.00 94.50 180 THR A N 1
ATOM 1381 C CA . THR A 1 180 ? -4.409 11.957 9.363 1.00 94.50 180 THR A CA 1
ATOM 1382 C C . THR A 1 180 ? -4.753 11.054 10.551 1.00 94.50 180 THR A C 1
ATOM 1384 O O . THR A 1 180 ? -4.802 11.528 11.684 1.00 94.50 180 THR A O 1
ATOM 1387 N N . LYS A 1 181 ? -4.991 9.755 10.323 1.00 93.62 181 LYS A N 1
ATOM 1388 C CA . LYS A 1 181 ? -5.494 8.813 11.334 1.00 93.62 181 LYS A CA 1
ATOM 1389 C C . LYS A 1 181 ? -4.424 7.787 11.721 1.00 93.62 181 LYS A C 1
ATOM 1391 O O . LYS A 1 181 ? -4.240 6.781 11.035 1.00 93.62 181 LYS A O 1
ATOM 1396 N N . THR A 1 182 ? -3.743 8.010 12.841 1.00 91.12 182 THR A N 1
ATOM 1397 C CA . THR A 1 182 ? -2.884 6.993 13.474 1.00 91.12 182 THR A CA 1
ATOM 1398 C C . THR A 1 182 ? -3.749 6.030 14.288 1.00 91.12 182 THR A C 1
ATOM 1400 O O . THR A 1 182 ? -4.504 6.467 15.154 1.00 91.12 182 THR A O 1
ATOM 1403 N N . VAL A 1 183 ? -3.644 4.723 14.033 1.00 86.56 183 VAL A N 1
ATOM 1404 C CA . VAL A 1 183 ? -4.435 3.689 14.727 1.00 86.56 183 VAL A CA 1
ATOM 1405 C C . VAL A 1 183 ? -3.517 2.855 15.618 1.00 86.56 183 VAL A C 1
ATOM 1407 O O . VAL A 1 183 ? -2.779 2.002 15.139 1.00 86.56 183 VAL A O 1
ATOM 1410 N N . THR A 1 184 ? -3.567 3.100 16.928 1.00 82.62 184 THR A N 1
ATOM 1411 C CA . THR A 1 184 ? -2.707 2.437 17.930 1.00 82.62 184 THR A CA 1
ATOM 1412 C C . THR A 1 184 ? -3.205 1.058 18.370 1.00 82.62 184 THR A C 1
ATOM 1414 O O . THR A 1 184 ? -2.455 0.299 18.979 1.00 82.62 184 THR A O 1
ATOM 1417 N N . GLY A 1 185 ? -4.472 0.738 18.093 1.00 79.81 185 GLY A N 1
ATOM 1418 C CA . GLY A 1 185 ? -5.133 -0.470 18.587 1.00 79.81 185 GLY A CA 1
ATOM 1419 C C . GLY A 1 185 ? -5.525 -0.420 20.070 1.00 79.81 185 GLY A C 1
ATOM 1420 O O . GLY A 1 185 ? -5.351 0.590 20.755 1.00 79.81 185 GLY A O 1
ATOM 1421 N N . THR A 1 186 ? -6.072 -1.535 20.551 1.00 79.00 186 THR A N 1
ATOM 1422 C CA . THR A 1 186 ? -6.594 -1.760 21.906 1.00 79.00 186 THR A CA 1
ATOM 1423 C C . THR A 1 186 ? -5.828 -2.899 22.582 1.00 79.00 186 THR A C 1
ATOM 1425 O O . THR A 1 186 ? -6.282 -4.039 22.638 1.00 79.00 186 THR A O 1
ATOM 1428 N N . CYS A 1 187 ? -4.630 -2.591 23.076 1.00 69.00 187 CYS A N 1
ATOM 1429 C CA . CYS A 1 187 ? -3.766 -3.529 23.797 1.00 69.00 187 CYS A CA 1
ATOM 1430 C C . CYS A 1 187 ? -4.090 -3.578 25.304 1.00 69.00 187 CYS A C 1
ATOM 1432 O O . CYS A 1 187 ? -3.279 -3.134 26.117 1.00 69.00 187 CYS A O 1
ATOM 1434 N N . SER A 1 188 ? -5.274 -4.089 25.658 1.00 60.41 188 SER A N 1
ATOM 1435 C CA . SER A 1 188 ? -5.714 -4.342 27.045 1.00 60.41 188 SER A CA 1
ATOM 1436 C C . SER A 1 188 ? -5.497 -5.798 27.457 1.00 60.41 188 SER A C 1
ATOM 1438 O O . SER A 1 188 ? -6.103 -6.656 26.776 1.00 60.41 188 SER A O 1
#

InterPro domains:
  IPR015920 Cellobiose dehydrogenase-like, cytochrome domain [PF16010] (71-173)
  IPR015920 Cellobiose dehydrogenase-like, cytochrome domain [cd09630] (29-155)
  IPR053208 GMC Oxidoreductase Cellobiose Dehydrogenase [PTHR47190] (70-188)

Solvent-accessible surface area (backbone atoms only — not comparable to full-atom values): 12094 Å² total; per-residue (Å²): 142,83,82,89,76,83,80,84,74,81,78,76,78,78,72,84,68,77,80,71,51,67,49,77,52,49,76,52,72,49,64,46,89,90,78,73,48,78,32,33,29,39,30,59,46,90,51,100,89,40,57,57,95,60,70,52,65,59,73,72,78,90,81,41,68,59,47,66,74,77,88,78,100,66,84,81,76,85,83,85,49,86,52,42,73,25,32,55,48,74,50,76,59,102,86,51,74,49,77,44,64,42,73,42,61,61,46,38,50,60,46,93,96,47,53,45,18,26,59,47,72,79,40,93,85,32,44,43,84,48,71,55,73,32,53,87,68,79,46,43,58,66,58,18,75,97,64,54,45,69,76,84,66,77,36,41,69,39,33,32,78,47,74,48,75,77,25,70,58,92,58,48,71,63,60,61,63,55,38,73,43,76,80,79,59,62,81,124

Foldseek 3Di:
DDDDDDDPPPPPPPPPDDCQPAADWDWDWDADPPQRDIWTKTHGDPDPPAFDDDIDTDADDDDFWDDDKDDDDDWDAPAPDDKDKFWLDWDDDPPDIDTHIDIDPVQWGDGPPIDTIGFDCPDPQQKTKDKDAAAPDAWPPPFAVNDTTDDHGDRDMHIYIGRCVVSYDPCVVVSNVSRDHDRRTDPD

Radius of gyration: 20.92 Å; Cα contacts (8 Å, |Δi|>4): 293; chains: 1; bounding box: 44×57×78 Å

Sequence (188 aa):
MNPKTLLKTVGVLLFGHAWAQYIEMVPGTYTDQETGIDFVTWSPLTGEGGVGGYTFGIALPEDALKTDSKDGYYMPALYSGNSTVTQIRSAVNDTNYELVFRCQDCLWWSEEGYEPGSLSTSNPDQYATLGYAQSKAAPQPAGCPGRIGFTFHDDGFAQYFAEYAGAVSPKYKEWAALATKTVTGTCS

Organism: Gaeumannomyces tritici (strain R3-111a-1) (NCBI:t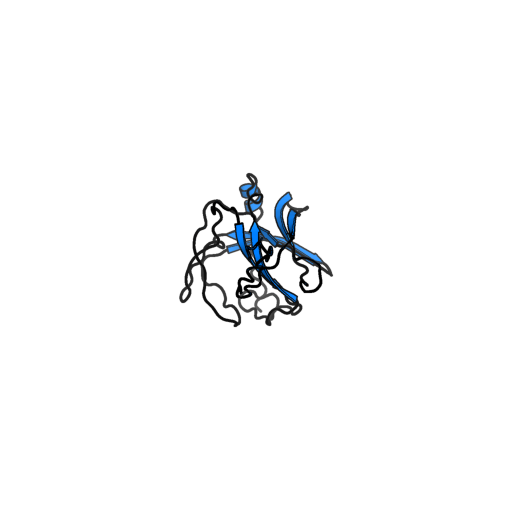xid644352)

Mean predicted aligned error: 11.79 Å